Protein AF-A0A378BNC8-F1 (afdb_monomer_lite)

Radius of gyration: 24.76 Å; chains: 1; bounding box: 72×45×59 Å

Foldseek 3Di:
DAEFEDWDPDADDAPWEFEDEQVVQQDQWDWGATPVRDIYIRNYDHLDRDDQQIWTDGPVRPHIYGYHQFFAKKKKWFDQDVVLVVVLCLVCVLVLFFWDDDNRMIIGHDDPVSCVVSVVSVIDIDIDRGGDDGDSVSNNVVPDPPPPDDPDDDDDPDADDPVVLVVVLSVLLDLPQQQDDFLCVVVVVVCVVVVQPPDPVSVVVVVVCCCVVPCVVQVLVVLVQLLVVLLVDVVPDDPDDLPSPPPDDSLVVSVVRVRQPDQRPVLCVLLVPPDPSLSVVSSRDVSNVLSNVCVVNVPDSVSSSVSVVSSNVPHD

Secondary structure (DSSP, 8-state):
-EEE-EE-SS----SEEEEE-HHHHT-SEEEEE-TTS-EEEEEPPTT--PPTT-EEE-TTS--EEEEEEPEEEEEEEE-S-HHHHHHHHHHHHTTT---EEETTEEEEE--HHHHHHHHHTT-EEEEEEEE----GGGTGGGS-TTSTTSS---S--PPPPHHHHHHHHHHHT-TTSS----TTTHHHHHHHHTTS-SSHHHHHHHHHHHIIIIIIIIIHHHHHHHHHHHHHHHHH-TT--TTSS--SHHHHHTTTSTTSS---HHHHHHSTTS-HHHHHHHHH-HHHHHHHHHHHTT--HHHHHHHHHHHHHT--

Organism: Klebsiella pneumoniae (NCBI:txid573)

Sequence (316 aa):
MLYLTQRLEIPAAATASVTLPIDVRVKSRVKVTLNDGREAGLLLPRGLLLRGGDVLSNEEGTEFVQVIAADEGVSVVRCDDPFMLAKACYHLGNRHVPLQIMPGELRYHHDHVLDDMLRQFGLTVTFGQLPFEPEVGAYAARATVIIMLIMTTTLTATSMSTAEQRLRLMQLASSNLPVGGYSWSQGLEWAVEAGWVPDVAAFERWQRRQMTEGFFTVDLPLFARLYRACEQRYRCGPGWTPICWPAGKLVNCGRKSATGRGVCPSAERLAAGLSAAVALPVQQSQLAGMAWLGVRWRIALPEMASAWAIAGLRAP

Structure (mmCIF, N/CA/C/O backbone):
data_AF-A0A378BNC8-F1
#
_entry.id   AF-A0A378BNC8-F1
#
loop_
_atom_site.group_PDB
_atom_site.id
_atom_site.type_symbol
_atom_site.label_atom_id
_atom_site.label_alt_id
_atom_site.label_comp_id
_atom_site.label_asym_id
_atom_site.label_entity_id
_atom_site.label_seq_id
_atom_site.pdbx_PDB_ins_code
_atom_site.Cartn_x
_atom_site.Cartn_y
_atom_site.Cartn_z
_atom_site.occupancy
_atom_site.B_iso_or_equiv
_atom_site.auth_seq_id
_atom_site.auth_comp_id
_atom_site.auth_asym_id
_atom_site.auth_atom_id
_atom_site.pdbx_PDB_model_num
ATOM 1 N N . MET A 1 1 ? -30.179 8.466 18.787 1.00 74.81 1 MET A N 1
ATOM 2 C CA . MET A 1 1 ? -29.145 8.062 17.812 1.00 74.81 1 MET A CA 1
ATOM 3 C C . MET A 1 1 ? -27.865 7.835 18.592 1.00 74.81 1 MET A C 1
ATOM 5 O O . MET A 1 1 ? -27.480 8.723 19.342 1.00 74.81 1 MET A O 1
ATOM 9 N N . LEU A 1 2 ? -27.295 6.636 18.508 1.00 89.00 2 LEU A N 1
ATOM 10 C CA . LEU A 1 2 ? -26.087 6.254 19.245 1.00 89.00 2 LEU A CA 1
ATOM 11 C C . LEU A 1 2 ? -24.855 6.931 18.622 1.00 89.00 2 LEU A C 1
ATOM 13 O O . LEU A 1 2 ? -24.785 7.035 17.400 1.00 89.00 2 LEU A O 1
ATOM 17 N N . TYR A 1 3 ? -23.876 7.353 19.422 1.00 92.88 3 TYR A N 1
ATOM 18 C CA . TYR A 1 3 ? -22.594 7.857 18.917 1.00 92.88 3 TYR A CA 1
ATOM 19 C C . TYR A 1 3 ? -21.451 6.966 19.392 1.00 92.88 3 TYR A C 1
ATOM 21 O O . TYR A 1 3 ? -21.286 6.758 20.590 1.00 92.88 3 TYR A O 1
ATOM 29 N N . LEU A 1 4 ? -20.667 6.456 18.444 1.00 92.56 4 LEU A N 1
ATOM 30 C CA . LEU A 1 4 ? -19.480 5.643 18.687 1.00 92.56 4 LEU A CA 1
ATOM 31 C C . LEU A 1 4 ? -18.252 6.545 18.571 1.00 92.56 4 LEU A C 1
ATOM 33 O O . LEU A 1 4 ? -17.916 7.011 17.479 1.00 92.56 4 LEU A O 1
ATOM 37 N N . THR A 1 5 ? -17.626 6.841 19.705 1.00 91.62 5 THR A N 1
ATOM 38 C CA . THR A 1 5 ? -16.610 7.898 19.833 1.00 91.62 5 THR A CA 1
ATOM 39 C C . THR A 1 5 ? -15.198 7.356 20.001 1.00 91.62 5 THR A C 1
ATOM 41 O O . THR A 1 5 ? -14.229 8.062 19.717 1.00 91.62 5 THR A O 1
ATOM 44 N N . GLN A 1 6 ? -15.058 6.090 20.397 1.00 90.88 6 GLN A N 1
ATOM 45 C CA . GLN A 1 6 ? -13.762 5.476 20.660 1.00 90.88 6 GLN A CA 1
ATOM 46 C C . GLN A 1 6 ? -13.714 4.012 20.216 1.00 90.88 6 GLN A C 1
ATOM 48 O O . GLN A 1 6 ? -14.731 3.321 20.153 1.00 90.88 6 GLN A O 1
ATOM 53 N N . ARG A 1 7 ? -12.501 3.549 19.902 1.00 92.44 7 ARG A N 1
ATOM 54 C CA . ARG A 1 7 ? -12.178 2.135 19.700 1.00 92.44 7 ARG A CA 1
ATOM 55 C C . ARG A 1 7 ? -11.474 1.627 20.951 1.00 92.44 7 ARG A C 1
ATOM 57 O O . ARG A 1 7 ? -10.529 2.265 21.408 1.00 92.44 7 ARG A O 1
ATOM 64 N N . LEU A 1 8 ? -11.910 0.487 21.466 1.00 88.56 8 LEU A N 1
ATOM 65 C CA . LEU A 1 8 ? -11.316 -0.133 22.646 1.00 88.56 8 LEU A CA 1
ATOM 66 C C . LEU A 1 8 ? -10.043 -0.895 22.272 1.00 88.56 8 LEU A C 1
ATOM 68 O O . LEU A 1 8 ? -10.025 -1.628 21.286 1.00 88.56 8 LEU A O 1
ATOM 72 N N . GLU A 1 9 ? -8.986 -0.743 23.072 1.00 81.19 9 GLU A N 1
ATOM 73 C CA . GLU A 1 9 ? -7.770 -1.561 22.942 1.00 81.19 9 GLU A CA 1
ATOM 74 C C . GLU A 1 9 ? -7.973 -2.974 23.498 1.00 81.19 9 GLU A C 1
ATOM 76 O O . GLU A 1 9 ? -7.468 -3.944 22.936 1.00 81.19 9 GLU A O 1
ATOM 81 N N . ILE A 1 10 ? -8.741 -3.090 24.586 1.00 79.62 10 ILE A N 1
ATOM 82 C CA . ILE A 1 10 ? -9.138 -4.367 25.178 1.00 79.62 10 ILE A CA 1
ATOM 83 C C . ILE A 1 10 ? -10.607 -4.599 24.807 1.00 79.62 10 ILE A C 1
ATOM 85 O O . ILE A 1 10 ? -11.471 -3.866 25.297 1.00 79.62 10 ILE A O 1
ATOM 89 N N . PRO A 1 11 ? -10.912 -5.570 23.932 1.00 75.19 11 PRO A N 1
ATOM 90 C CA . PRO A 1 11 ? -12.274 -5.792 23.472 1.00 75.19 11 PRO A CA 1
ATOM 91 C C . PRO A 1 11 ? -13.157 -6.281 24.626 1.00 75.19 11 PRO A C 1
ATOM 93 O O . PRO A 1 11 ? -12.872 -7.292 25.267 1.00 75.19 11 PRO A O 1
ATOM 96 N N . ALA A 1 12 ? -14.241 -5.550 24.880 1.00 79.88 12 ALA A N 1
ATOM 97 C CA . ALA A 1 12 ? -15.328 -5.993 25.743 1.00 79.88 12 ALA A CA 1
ATOM 98 C C . ALA A 1 12 ? -16.288 -6.910 24.967 1.00 79.88 12 ALA A C 1
ATOM 100 O O . ALA A 1 12 ? -16.237 -6.987 23.736 1.00 79.88 12 ALA A O 1
ATOM 101 N N . ALA A 1 13 ? -17.180 -7.598 25.681 1.00 86.69 13 ALA A N 1
ATOM 102 C CA . ALA A 1 13 ? -18.230 -8.387 25.048 1.00 86.69 13 ALA A CA 1
ATOM 103 C C . ALA A 1 13 ? -19.148 -7.464 24.229 1.00 86.69 13 ALA A C 1
ATOM 105 O O . ALA A 1 13 ? -19.852 -6.623 24.788 1.00 86.69 13 ALA A O 1
ATOM 106 N N . ALA A 1 14 ? -19.109 -7.608 22.904 1.00 87.62 14 ALA A N 1
ATOM 107 C CA . ALA A 1 14 ? -19.925 -6.808 22.006 1.00 87.62 14 ALA A CA 1
ATOM 108 C C . ALA A 1 14 ? -21.408 -7.174 22.149 1.00 87.62 14 ALA A C 1
ATOM 110 O O . ALA A 1 14 ? -21.779 -8.347 22.104 1.00 87.62 14 ALA A O 1
ATOM 111 N N . THR A 1 15 ? -22.253 -6.160 22.307 1.00 89.81 15 THR A N 1
ATOM 112 C CA . THR A 1 15 ? -23.715 -6.278 22.407 1.00 89.81 15 THR A CA 1
ATOM 113 C C . THR A 1 15 ? -24.394 -6.154 21.048 1.00 89.81 15 THR A C 1
ATOM 115 O O . THR A 1 15 ? -25.503 -6.651 20.863 1.00 89.81 15 THR A O 1
ATOM 118 N N . ALA A 1 16 ? -23.721 -5.528 20.082 1.00 93.56 16 ALA A N 1
ATOM 119 C CA . ALA A 1 16 ? -24.192 -5.373 18.714 1.00 93.56 16 ALA A CA 1
ATOM 120 C C . ALA A 1 16 ? -23.033 -5.436 17.714 1.00 93.56 16 ALA A C 1
ATOM 122 O O . ALA A 1 16 ? -21.857 -5.486 18.079 1.00 93.56 16 ALA A O 1
ATOM 123 N N . SER A 1 17 ? -23.364 -5.427 16.425 1.00 95.88 17 SER A N 1
ATOM 124 C CA . SER A 1 17 ? -22.377 -5.385 15.348 1.00 95.88 17 SER A CA 1
ATOM 125 C C . SER A 1 17 ? -22.776 -4.411 14.245 1.00 95.88 17 SER A C 1
ATOM 127 O O . SER A 1 17 ? -23.947 -4.054 14.098 1.00 95.88 17 SER A O 1
ATOM 129 N N . VAL A 1 18 ? -21.786 -3.972 13.474 1.00 96.62 18 VAL A N 1
ATOM 130 C CA . VAL A 1 18 ? -21.962 -3.105 12.311 1.00 96.62 18 VAL A CA 1
ATOM 131 C C . VAL A 1 18 ? -21.118 -3.625 11.152 1.00 96.62 18 VAL A C 1
ATOM 133 O O . VAL A 1 18 ? -19.906 -3.791 11.284 1.00 96.62 18 VAL A O 1
ATOM 136 N N . THR A 1 19 ? -21.755 -3.895 10.014 1.00 96.88 19 THR A N 1
ATOM 137 C CA . THR A 1 19 ? -21.082 -4.403 8.810 1.00 96.88 19 THR A CA 1
ATOM 138 C C . THR A 1 19 ? -20.766 -3.247 7.869 1.00 96.88 19 THR A C 1
ATOM 140 O O . THR A 1 19 ? -21.678 -2.574 7.393 1.00 96.88 19 THR A O 1
ATOM 143 N N . LEU A 1 20 ? -19.480 -2.983 7.617 1.00 95.44 20 LEU A N 1
ATOM 144 C CA . LEU A 1 20 ? -19.027 -1.779 6.911 1.00 95.44 20 LEU A CA 1
ATOM 145 C C . LEU A 1 20 ? -18.004 -2.091 5.802 1.00 95.44 20 LEU A C 1
ATOM 147 O O . LEU A 1 20 ? -17.040 -2.823 6.057 1.00 95.44 20 LEU A O 1
ATOM 151 N N . PRO A 1 21 ? -18.137 -1.482 4.606 1.00 95.56 21 PRO A N 1
ATOM 152 C CA . PRO A 1 21 ? -17.100 -1.527 3.576 1.00 95.56 21 PRO A CA 1
ATOM 153 C C . PRO A 1 21 ? -15.901 -0.647 3.959 1.00 95.56 21 PRO A C 1
ATOM 155 O O . PRO A 1 21 ? -16.005 0.237 4.824 1.00 95.56 21 PRO A O 1
ATOM 158 N N . ILE A 1 22 ? -14.750 -0.866 3.321 1.00 91.94 22 ILE A N 1
ATOM 159 C CA . ILE A 1 22 ? -13.499 -0.161 3.634 1.00 91.94 22 ILE A CA 1
ATOM 160 C C . ILE A 1 22 ? -13.638 1.366 3.548 1.00 91.94 22 ILE A C 1
ATOM 162 O O . ILE A 1 22 ? -13.183 2.069 4.451 1.00 91.94 22 ILE A O 1
ATOM 166 N N . ASP A 1 23 ? -14.362 1.876 2.549 1.00 89.56 23 ASP A N 1
ATOM 167 C CA . ASP A 1 23 ? -14.582 3.311 2.319 1.00 89.56 23 ASP A CA 1
ATOM 168 C C . ASP A 1 23 ? -15.294 4.014 3.481 1.00 89.56 23 ASP A C 1
ATOM 170 O O . ASP A 1 23 ? -15.173 5.229 3.665 1.00 89.56 23 ASP A O 1
ATOM 174 N N . VAL A 1 24 ? -16.059 3.260 4.273 1.00 91.00 24 VAL A N 1
ATOM 175 C CA . VAL A 1 24 ? -16.719 3.760 5.483 1.00 91.00 24 VAL A CA 1
ATOM 176 C C . VAL A 1 24 ? -15.820 3.562 6.703 1.00 91.00 24 VAL A C 1
ATOM 178 O O . VAL A 1 24 ? -15.743 4.455 7.544 1.00 91.00 24 VAL A O 1
ATOM 181 N N . ARG A 1 25 ? -15.072 2.453 6.770 1.00 92.38 25 ARG A N 1
ATOM 182 C CA . ARG A 1 25 ? -14.147 2.123 7.873 1.00 92.38 25 ARG A CA 1
ATOM 183 C C . ARG A 1 25 ? -12.941 3.056 8.001 1.00 92.38 25 ARG A C 1
ATOM 185 O O . ARG A 1 25 ? -12.304 3.076 9.051 1.00 92.38 25 ARG A O 1
ATOM 192 N N . VAL A 1 26 ? -12.643 3.838 6.965 1.00 89.00 26 VAL A N 1
ATOM 193 C CA . VAL A 1 26 ? -11.602 4.883 6.976 1.00 89.00 26 VAL A CA 1
ATOM 194 C C . VAL A 1 26 ? -12.142 6.279 7.310 1.00 89.00 26 VAL A C 1
ATOM 196 O O . VAL A 1 26 ? -11.372 7.233 7.451 1.00 89.00 26 VAL A O 1
ATOM 199 N N . LYS A 1 27 ? -13.468 6.440 7.427 1.00 86.69 27 LYS A N 1
ATOM 200 C CA . LYS A 1 27 ? -14.094 7.721 7.775 1.00 86.69 27 LYS A CA 1
ATOM 201 C C . LYS A 1 27 ? -14.151 7.885 9.287 1.00 86.69 27 LYS A C 1
ATOM 203 O O . LYS A 1 27 ? -14.591 7.007 10.016 1.00 86.69 27 LYS A O 1
ATOM 208 N N . SER A 1 28 ? -13.786 9.074 9.753 1.00 86.56 28 SER A N 1
ATOM 209 C CA . SER A 1 28 ? -13.909 9.439 11.167 1.00 86.56 28 SER A CA 1
ATOM 210 C C . SER A 1 28 ? -15.321 9.865 11.559 1.00 86.56 28 SER A C 1
ATOM 212 O O . SER A 1 28 ? -15.699 9.733 12.719 1.00 86.56 28 SER A O 1
ATOM 214 N N . ARG A 1 29 ? -16.091 10.417 10.612 1.00 91.12 29 ARG A N 1
ATOM 215 C CA . ARG A 1 29 ? -17.430 10.967 10.852 1.00 91.12 29 ARG A CA 1
ATOM 216 C C . ARG A 1 29 ? -18.402 10.517 9.779 1.00 91.12 29 ARG A C 1
ATOM 218 O O . ARG A 1 29 ? -18.287 10.957 8.637 1.00 91.12 29 ARG A O 1
ATOM 225 N N . VAL A 1 30 ? -19.334 9.639 10.131 1.00 92.88 30 VAL A N 1
ATOM 226 C CA . VAL A 1 30 ? -20.315 9.088 9.185 1.00 92.88 30 VAL A CA 1
ATOM 227 C C . VAL A 1 30 ? -21.489 8.462 9.935 1.00 92.88 30 VAL A C 1
ATOM 229 O O . VAL A 1 30 ? -21.306 7.866 10.994 1.00 92.88 30 VAL A O 1
ATOM 232 N N . LYS A 1 31 ? -22.701 8.609 9.394 1.00 93.94 31 LYS A N 1
ATOM 233 C CA . LYS A 1 31 ? -23.893 7.915 9.891 1.00 93.94 31 LYS A CA 1
ATOM 234 C C . LYS A 1 31 ? -23.894 6.478 9.361 1.00 93.94 31 LYS A C 1
ATOM 236 O O . LYS A 1 31 ? -23.672 6.275 8.171 1.00 93.94 31 LYS A O 1
ATOM 241 N N . VAL A 1 32 ? -24.141 5.512 10.236 1.00 94.62 32 VAL A N 1
ATOM 242 C CA . VAL A 1 32 ? -24.180 4.077 9.934 1.00 94.62 32 VAL A CA 1
ATOM 243 C C . VAL A 1 32 ? -25.422 3.438 10.554 1.00 94.62 32 VAL A C 1
ATOM 245 O O . VAL A 1 32 ? -26.013 3.974 11.493 1.00 94.62 32 VAL A O 1
ATOM 248 N N . THR A 1 33 ? -25.804 2.277 10.039 1.00 95.06 33 THR A N 1
ATOM 249 C CA . THR A 1 33 ? -26.899 1.471 10.585 1.00 95.06 33 THR A CA 1
ATOM 250 C C . THR A 1 33 ? -26.307 0.189 11.142 1.00 95.06 33 THR A C 1
ATOM 252 O O . THR A 1 33 ? -25.549 -0.489 10.451 1.00 95.06 33 THR A O 1
ATOM 255 N N . LEU A 1 34 ? -26.605 -0.111 12.403 1.00 95.12 34 LEU A N 1
ATOM 256 C CA . LEU A 1 34 ? -26.182 -1.348 13.047 1.00 95.12 34 LEU A CA 1
ATOM 257 C C . LEU A 1 34 ? -26.943 -2.543 12.458 1.00 95.12 34 LEU A C 1
ATOM 259 O O . LEU A 1 34 ? -28.031 -2.392 11.904 1.00 95.12 34 LEU A O 1
ATOM 263 N N . ASN A 1 35 ? -26.404 -3.749 12.631 1.00 94.62 35 ASN A N 1
ATOM 264 C CA . ASN A 1 35 ? -27.036 -4.978 12.141 1.00 94.62 35 ASN A CA 1
ATOM 265 C C . ASN A 1 35 ? -28.356 -5.311 12.866 1.00 94.62 35 ASN A C 1
ATOM 267 O O . ASN A 1 35 ? -29.151 -6.098 12.362 1.00 94.62 35 ASN A O 1
ATOM 271 N N . ASP A 1 36 ? -28.612 -4.691 14.021 1.00 93.25 36 ASP A N 1
ATOM 272 C CA . ASP A 1 36 ? -29.884 -4.762 14.755 1.00 93.25 36 ASP A CA 1
ATOM 273 C C . ASP A 1 36 ? -30.919 -3.709 14.295 1.00 93.25 36 ASP A C 1
ATOM 275 O O . ASP A 1 36 ? -32.017 -3.629 14.845 1.00 93.25 36 ASP A O 1
ATOM 279 N N . GLY A 1 37 ? -30.583 -2.895 13.286 1.00 92.50 37 GLY A N 1
ATOM 280 C CA . GLY A 1 37 ? -31.443 -1.858 12.717 1.00 92.50 37 GLY A CA 1
ATOM 281 C C . GLY A 1 37 ? -31.371 -0.496 13.415 1.00 92.50 37 GLY A C 1
ATOM 282 O O . GLY A 1 37 ? -31.953 0.467 12.913 1.00 92.50 37 GLY A O 1
ATOM 283 N N . ARG A 1 38 ? -30.651 -0.361 14.539 1.00 93.19 38 ARG A N 1
ATOM 284 C CA . ARG A 1 38 ? -30.475 0.936 15.212 1.00 93.19 38 ARG A CA 1
ATOM 285 C C . ARG A 1 38 ? -29.589 1.869 14.384 1.00 93.19 38 ARG A C 1
ATOM 287 O O . ARG A 1 38 ? -28.603 1.456 13.774 1.00 93.19 38 ARG A O 1
ATOM 294 N N . GLU A 1 39 ? -29.896 3.163 14.416 1.00 95.00 39 GLU A N 1
ATOM 295 C CA . GLU A 1 39 ? -29.041 4.184 13.805 1.00 95.00 39 GLU A CA 1
ATOM 296 C C . GLU A 1 39 ? -27.918 4.626 14.754 1.00 95.00 39 GLU A C 1
ATOM 298 O O . GLU A 1 39 ? -28.166 5.013 15.908 1.00 95.00 39 GLU A O 1
ATOM 303 N N . ALA A 1 40 ? -26.692 4.652 14.231 1.00 93.56 40 ALA A N 1
ATOM 304 C CA . ALA A 1 40 ? -25.505 5.106 14.939 1.00 93.56 40 ALA A CA 1
ATOM 305 C C . ALA A 1 40 ? -24.686 6.113 14.110 1.00 93.56 40 ALA A C 1
ATOM 307 O O . ALA A 1 40 ? -24.772 6.179 12.886 1.00 93.56 40 ALA A O 1
ATOM 308 N N . GLY A 1 41 ? -23.880 6.931 14.775 1.00 93.44 41 GLY A N 1
ATOM 309 C CA . GLY A 1 41 ? -22.898 7.812 14.152 1.00 93.44 41 GLY A CA 1
ATOM 310 C C . GLY A 1 41 ? -21.492 7.440 14.598 1.00 93.44 41 GLY A C 1
ATOM 311 O O . GLY A 1 41 ? -21.232 7.367 15.796 1.00 93.44 41 GLY A O 1
ATOM 312 N N . LEU A 1 42 ? -20.576 7.247 13.651 1.00 93.25 42 LEU A N 1
ATOM 313 C CA . LEU A 1 42 ? -19.146 7.206 13.943 1.00 93.25 42 LEU A CA 1
ATOM 314 C C . LEU A 1 42 ? -18.667 8.637 14.199 1.00 93.25 42 LEU A C 1
ATOM 316 O O . LEU A 1 42 ? -18.912 9.521 13.377 1.00 93.25 42 LEU A O 1
ATOM 320 N N . LEU A 1 43 ? -18.006 8.866 15.331 1.00 91.38 43 LEU A N 1
ATOM 321 C CA . LEU A 1 43 ? -17.381 10.134 15.708 1.00 91.38 43 LEU A CA 1
ATOM 322 C C . LEU A 1 43 ? -15.991 9.863 16.297 1.00 91.38 43 LEU A C 1
ATOM 324 O O . LEU A 1 43 ? -15.700 10.165 17.449 1.00 91.38 43 LEU A O 1
ATOM 328 N N . LEU A 1 44 ? -15.135 9.261 15.480 1.00 89.75 44 LEU A N 1
ATOM 329 C CA . LEU A 1 44 ? -13.826 8.765 15.882 1.00 89.75 44 LEU A CA 1
ATOM 330 C C . LEU A 1 44 ? -12.713 9.803 15.639 1.00 89.75 44 LEU A C 1
ATOM 332 O O . LEU A 1 44 ? -12.870 10.721 14.819 1.00 89.75 44 LEU A O 1
ATOM 336 N N . PRO A 1 45 ? -11.546 9.657 16.291 1.00 84.00 45 PRO A N 1
ATOM 337 C CA . PRO A 1 45 ? -10.333 10.373 15.909 1.00 84.00 45 PRO A CA 1
ATOM 338 C C . PRO A 1 45 ? -9.990 10.191 14.420 1.00 84.00 45 PRO A C 1
ATOM 340 O O . PRO A 1 45 ? -10.250 9.153 13.811 1.00 84.00 45 PRO A O 1
ATOM 343 N N . ARG A 1 46 ? -9.395 11.219 13.802 1.00 78.56 46 ARG A N 1
ATOM 344 C CA . ARG A 1 46 ? -8.950 11.143 12.399 1.00 78.56 46 ARG A CA 1
ATOM 345 C C . ARG A 1 46 ? -7.762 10.187 12.257 1.00 78.56 46 ARG A C 1
ATOM 347 O O . ARG A 1 46 ? -6.905 10.145 13.129 1.00 78.56 46 ARG A O 1
ATOM 354 N N . GLY A 1 47 ? -7.683 9.504 11.113 1.00 76.38 47 GLY A N 1
ATOM 355 C CA . GLY A 1 47 ? -6.555 8.629 10.769 1.00 76.38 47 GLY A CA 1
ATOM 356 C C . GLY A 1 47 ? -6.666 7.199 11.302 1.00 76.38 47 GLY A C 1
ATOM 357 O O . GLY A 1 47 ? -5.702 6.447 11.202 1.00 76.38 47 GLY A O 1
ATOM 358 N N . LEU A 1 48 ? -7.820 6.816 11.852 1.00 83.81 48 LEU A N 1
ATOM 359 C CA . LEU A 1 48 ? -8.091 5.436 12.239 1.00 83.81 48 LEU A CA 1
ATOM 360 C C . LEU A 1 48 ? -8.570 4.622 11.033 1.00 83.81 48 LEU A C 1
ATOM 362 O O . LEU A 1 48 ? -9.406 5.079 10.256 1.00 83.81 48 LEU A O 1
ATOM 366 N N . LEU A 1 49 ? -8.042 3.406 10.916 1.00 88.12 49 LEU A N 1
ATOM 367 C CA . LEU A 1 49 ? -8.524 2.373 10.008 1.00 88.12 49 LEU A CA 1
ATOM 368 C C . LEU A 1 49 ? -9.183 1.281 10.850 1.00 88.12 49 LEU A C 1
ATOM 370 O O . LEU A 1 49 ? -8.490 0.609 11.618 1.00 88.12 49 LEU A O 1
ATOM 374 N N . LEU A 1 50 ? -10.500 1.129 10.713 1.00 91.06 50 LEU A N 1
ATOM 375 C CA . LEU A 1 50 ? -11.255 0.102 11.428 1.00 91.06 50 LEU A CA 1
ATOM 376 C C . LEU A 1 50 ? -11.081 -1.265 10.759 1.00 91.06 50 LEU A C 1
ATOM 378 O O . LEU A 1 50 ? -11.316 -1.415 9.556 1.00 91.06 50 LEU A O 1
ATOM 382 N N . ARG A 1 51 ? -10.689 -2.270 11.540 1.00 91.88 51 ARG A N 1
ATOM 383 C CA . ARG A 1 51 ? -10.539 -3.663 11.091 1.00 91.88 51 ARG A CA 1
ATOM 384 C C . ARG A 1 51 ? -11.750 -4.502 11.475 1.00 91.88 51 ARG A C 1
ATOM 386 O O . ARG A 1 51 ? -12.471 -4.174 12.416 1.00 91.88 51 ARG A O 1
ATOM 393 N N . GLY A 1 52 ? -11.975 -5.591 10.744 1.00 92.38 52 GLY A N 1
ATOM 394 C CA . GLY A 1 52 ? -12.910 -6.625 11.168 1.00 92.38 52 GLY A CA 1
ATOM 395 C C . GLY A 1 52 ? -12.496 -7.170 12.535 1.00 92.38 52 GLY A C 1
ATOM 396 O O . GLY A 1 52 ? -11.353 -7.574 12.728 1.00 92.38 52 GLY A O 1
ATOM 397 N N . GLY A 1 53 ? -13.421 -7.150 13.489 1.00 91.19 53 GLY A N 1
ATOM 398 C CA . GLY A 1 53 ? -13.175 -7.533 14.876 1.00 91.19 53 GLY A CA 1
ATOM 399 C C . GLY A 1 53 ? -12.911 -6.369 15.832 1.00 91.19 53 GLY A C 1
ATOM 400 O O . GLY A 1 53 ? -12.996 -6.589 17.039 1.00 91.19 53 GLY A O 1
ATOM 401 N N . ASP A 1 54 ? -12.666 -5.148 15.339 1.00 93.31 54 ASP A N 1
ATOM 402 C CA . ASP A 1 54 ? -12.539 -3.969 16.204 1.00 93.31 54 ASP A CA 1
ATOM 403 C C . ASP A 1 54 ? -13.844 -3.742 16.983 1.00 93.31 54 ASP A C 1
ATOM 405 O O . ASP A 1 54 ? -14.938 -3.848 16.426 1.00 93.31 54 ASP A O 1
ATOM 409 N N . VAL A 1 55 ? -13.738 -3.388 18.267 1.00 94.62 55 VAL A N 1
ATOM 410 C CA . VAL A 1 55 ? -14.897 -3.052 19.106 1.00 94.62 55 VAL A CA 1
ATOM 411 C C . VAL A 1 55 ? -14.921 -1.550 19.359 1.00 94.62 55 VAL A C 1
ATOM 413 O O . VAL A 1 55 ? -13.957 -0.962 19.860 1.00 94.62 55 VAL A O 1
ATOM 416 N N . LEU A 1 56 ? -16.035 -0.926 18.995 1.00 94.00 56 LEU A N 1
ATOM 417 C CA . LEU A 1 56 ? -16.313 0.488 19.200 1.00 94.00 56 LEU A CA 1
ATOM 418 C C . LEU A 1 56 ? -17.213 0.679 20.416 1.00 94.00 56 LEU A C 1
ATOM 420 O O . LEU A 1 56 ? -18.096 -0.141 20.664 1.00 94.00 56 LEU A O 1
ATOM 424 N N . SER A 1 57 ? -17.036 1.787 21.126 1.00 93.56 57 SER A N 1
ATOM 425 C CA . SER A 1 57 ? -17.934 2.181 22.208 1.00 93.56 57 SER A CA 1
ATOM 426 C C . SER A 1 57 ? -18.344 3.644 22.134 1.00 93.56 57 SER A C 1
ATOM 428 O O . SER A 1 57 ? -17.758 4.466 21.418 1.00 93.56 57 SER A O 1
ATOM 430 N N . ASN A 1 58 ? -19.408 3.956 22.867 1.00 92.75 58 ASN A N 1
ATOM 431 C CA . ASN A 1 58 ? -19.819 5.322 23.155 1.00 92.75 58 ASN A CA 1
ATOM 432 C C . ASN A 1 58 ? -18.916 5.971 24.220 1.00 92.75 58 ASN A C 1
ATOM 434 O O . ASN A 1 58 ? -18.060 5.325 24.826 1.00 92.75 58 ASN A O 1
ATOM 438 N N . GLU A 1 59 ? -19.124 7.266 24.453 1.00 88.69 59 GLU A N 1
ATOM 439 C CA . GLU A 1 59 ? -18.364 8.058 25.430 1.00 88.69 59 GLU A CA 1
ATOM 440 C C . GLU A 1 59 ? -18.499 7.516 26.862 1.00 88.69 59 GLU A C 1
ATOM 442 O O . GLU A 1 59 ? -17.529 7.497 27.612 1.00 88.69 59 GLU A O 1
ATOM 447 N N . GLU A 1 60 ? -19.678 6.996 27.207 1.00 87.25 60 GLU A N 1
ATOM 448 C CA . GLU A 1 60 ? -19.993 6.444 28.530 1.00 87.25 60 GLU A CA 1
ATOM 449 C C . GLU A 1 60 ? -19.464 5.013 28.741 1.00 87.25 60 GLU A C 1
ATOM 451 O O . GLU A 1 60 ? -19.465 4.521 29.867 1.00 87.25 60 GLU A O 1
ATOM 456 N N . GLY A 1 61 ? -19.027 4.325 27.678 1.00 85.88 61 GLY A N 1
ATOM 457 C CA . GLY A 1 61 ? -18.551 2.938 27.748 1.00 85.88 61 GLY A CA 1
ATOM 458 C C . GLY A 1 61 ? -19.639 1.913 28.092 1.00 85.88 61 GLY A C 1
ATOM 459 O O . GLY A 1 61 ? -19.338 0.879 28.682 1.00 85.88 61 GLY A O 1
ATOM 460 N N . THR A 1 62 ? -20.897 2.202 27.757 1.00 86.38 62 THR A N 1
ATOM 461 C CA . THR A 1 62 ? -22.071 1.370 28.078 1.00 86.38 62 THR A CA 1
ATOM 462 C C . THR A 1 62 ? -22.537 0.493 26.915 1.00 86.38 62 THR A C 1
ATOM 464 O O . THR A 1 62 ? -23.181 -0.526 27.148 1.00 86.38 62 THR A O 1
ATOM 467 N N . GLU A 1 63 ? -22.202 0.848 25.671 1.00 90.88 63 GLU A N 1
ATOM 468 C CA . GLU A 1 63 ? -22.546 0.079 24.468 1.00 90.88 63 GLU A CA 1
ATOM 469 C C . GLU A 1 63 ? -21.273 -0.343 23.727 1.00 90.88 63 GLU A C 1
ATOM 471 O O . GLU A 1 63 ? -20.364 0.470 23.536 1.00 90.88 63 GLU A O 1
ATOM 476 N N . PHE A 1 64 ? -21.237 -1.598 23.269 1.00 94.06 64 PHE A N 1
ATOM 477 C CA . PHE A 1 64 ? -20.093 -2.190 22.581 1.00 94.06 64 PHE A CA 1
ATOM 478 C C . PHE A 1 64 ? -20.517 -2.753 21.225 1.00 94.06 64 PHE A C 1
ATOM 480 O O . PHE A 1 64 ? -21.261 -3.731 21.143 1.00 94.06 64 PHE A O 1
ATOM 487 N N . VAL A 1 65 ? -20.021 -2.152 20.146 1.00 94.75 65 VAL A N 1
ATOM 488 C CA . VAL A 1 65 ? -20.376 -2.520 18.772 1.00 94.75 65 VAL A CA 1
ATOM 489 C C . VAL A 1 65 ? -19.159 -3.090 18.056 1.00 94.75 65 VAL A C 1
ATOM 491 O O . VAL A 1 65 ? -18.168 -2.391 17.859 1.00 94.75 65 VAL A O 1
ATOM 494 N N . GLN A 1 66 ? -19.239 -4.347 17.626 1.00 96.25 66 GLN A N 1
ATOM 495 C CA . GLN A 1 66 ? -18.183 -4.992 16.847 1.00 96.25 66 GLN A CA 1
ATOM 496 C C . GLN A 1 66 ? -18.269 -4.615 15.363 1.00 96.25 66 GLN A C 1
ATOM 498 O O . GLN A 1 66 ? -19.332 -4.692 14.746 1.00 96.25 66 GLN A O 1
ATOM 503 N N . VAL A 1 67 ? -17.139 -4.252 14.766 1.00 96.12 67 VAL A N 1
ATOM 504 C CA . VAL A 1 67 ? -17.018 -3.981 13.333 1.00 96.12 67 VAL A CA 1
ATOM 505 C C . VAL A 1 67 ? -16.842 -5.294 12.577 1.00 96.12 67 VAL A C 1
ATOM 507 O O . VAL A 1 67 ? -15.966 -6.097 12.893 1.00 96.12 67 VAL A O 1
ATOM 510 N N . ILE A 1 68 ? -17.646 -5.492 11.539 1.00 96.12 68 ILE A N 1
ATOM 511 C CA . ILE A 1 68 ? -17.526 -6.594 10.584 1.00 96.12 68 ILE A CA 1
ATOM 512 C C . ILE A 1 68 ? -17.152 -5.985 9.230 1.00 96.12 68 ILE A C 1
ATOM 514 O O . ILE A 1 68 ? -17.779 -5.026 8.777 1.00 96.12 68 ILE A O 1
ATOM 518 N N . ALA A 1 69 ? -16.108 -6.511 8.589 1.00 95.75 69 ALA A N 1
ATOM 519 C CA . ALA A 1 69 ? -15.760 -6.110 7.231 1.00 95.75 69 ALA A CA 1
ATOM 520 C C . ALA A 1 69 ? -16.829 -6.644 6.266 1.00 95.75 69 ALA A C 1
ATOM 522 O O . ALA A 1 69 ? -17.084 -7.847 6.240 1.00 95.75 69 ALA A O 1
ATOM 523 N N . ALA A 1 70 ? -17.475 -5.747 5.519 1.00 95.44 70 ALA A N 1
ATOM 524 C CA . ALA A 1 70 ? -18.463 -6.130 4.515 1.00 95.44 70 ALA A CA 1
ATOM 525 C C . ALA A 1 70 ? -17.805 -6.886 3.351 1.00 95.44 70 ALA A C 1
ATOM 527 O O . ALA A 1 70 ? -16.635 -6.647 3.045 1.00 95.44 70 ALA A O 1
ATOM 528 N N . ASP A 1 71 ? -18.575 -7.746 2.684 1.00 95.88 71 ASP A N 1
ATOM 529 C CA . ASP A 1 71 ? -18.172 -8.298 1.394 1.00 95.88 71 ASP A CA 1
ATOM 530 C C . ASP A 1 71 ? -18.204 -7.197 0.331 1.00 95.88 71 ASP A C 1
ATOM 532 O O . ASP A 1 71 ? -19.195 -6.477 0.186 1.00 95.88 71 ASP A O 1
ATOM 536 N N . GLU A 1 72 ? -17.101 -7.057 -0.398 1.00 95.62 72 GLU A N 1
ATOM 537 C CA . GLU A 1 72 ? -16.922 -6.042 -1.432 1.00 95.62 72 GLU A CA 1
ATOM 538 C C . GLU A 1 72 ? -16.500 -6.704 -2.748 1.00 95.62 72 GLU A C 1
ATOM 540 O O . GLU A 1 72 ? -15.881 -7.771 -2.760 1.00 95.62 72 GLU A O 1
ATOM 545 N N . GLY A 1 73 ? -16.817 -6.058 -3.875 1.00 96.25 73 GLY A N 1
ATOM 546 C CA . GLY A 1 73 ? -16.390 -6.517 -5.195 1.00 96.25 73 GLY A CA 1
ATOM 547 C C . GLY A 1 73 ? -14.882 -6.374 -5.363 1.00 96.25 73 GLY A C 1
ATOM 548 O O . GLY A 1 73 ? -14.383 -5.274 -5.614 1.00 96.25 73 GLY A O 1
ATOM 549 N N . VAL A 1 74 ? -14.164 -7.488 -5.244 1.00 97.25 74 VAL A N 1
ATOM 550 C CA . VAL A 1 74 ? -12.703 -7.529 -5.290 1.00 97.25 74 VAL A CA 1
ATOM 551 C C . VAL A 1 74 ? -12.197 -8.452 -6.390 1.00 97.25 74 VAL A C 1
ATOM 553 O O . VAL A 1 74 ? -12.749 -9.523 -6.656 1.00 97.25 74 VAL A O 1
ATOM 556 N N . SER A 1 75 ? -11.098 -8.039 -7.007 1.00 97.62 75 SER A N 1
ATOM 557 C CA . SER A 1 75 ? -10.260 -8.914 -7.811 1.00 97.62 75 SER A CA 1
ATOM 558 C C . SER A 1 75 ? -9.306 -9.672 -6.894 1.00 97.62 75 SER A C 1
ATOM 560 O O . SER A 1 75 ? -8.688 -9.100 -5.994 1.00 97.62 75 SER A O 1
ATOM 562 N N . VAL A 1 76 ? -9.194 -10.975 -7.127 1.00 97.38 76 VAL A N 1
ATOM 563 C CA . VAL A 1 76 ? -8.406 -11.920 -6.341 1.00 97.38 76 VAL A CA 1
ATOM 564 C C . VAL A 1 76 ? -7.366 -12.569 -7.236 1.00 97.38 76 VAL A C 1
ATOM 566 O O . VAL A 1 76 ? -7.696 -13.228 -8.227 1.00 97.38 76 VAL A O 1
ATOM 569 N N . VAL A 1 77 ? -6.105 -12.417 -6.853 1.00 96.56 77 VAL A N 1
ATOM 570 C CA . VAL A 1 77 ? -4.952 -12.977 -7.556 1.00 96.56 77 VAL A CA 1
ATOM 571 C C . VAL A 1 77 ? -4.359 -14.071 -6.695 1.00 96.56 77 VAL A C 1
ATOM 573 O O . VAL A 1 77 ? -3.932 -13.792 -5.578 1.00 96.56 77 VAL A O 1
ATOM 576 N N . ARG A 1 78 ? -4.311 -15.300 -7.209 1.00 94.38 78 ARG A N 1
ATOM 577 C CA . ARG A 1 78 ? -3.691 -16.439 -6.518 1.00 94.38 78 ARG A CA 1
ATOM 578 C C . ARG A 1 78 ? -2.473 -16.908 -7.283 1.00 94.38 78 ARG A C 1
ATOM 580 O O . ARG A 1 78 ? -2.532 -17.073 -8.502 1.00 94.38 78 ARG A O 1
ATOM 587 N N . CYS A 1 79 ? -1.368 -17.094 -6.575 1.00 91.88 79 CYS A N 1
ATOM 588 C CA . CYS A 1 79 ? -0.136 -17.591 -7.164 1.00 91.88 79 CYS A CA 1
ATOM 589 C C . CYS A 1 79 ? 0.742 -18.221 -6.085 1.00 91.88 79 CYS A C 1
ATOM 591 O O . CYS A 1 79 ? 1.004 -17.601 -5.056 1.00 91.88 79 CYS A O 1
ATOM 593 N N . ASP A 1 80 ? 1.233 -19.426 -6.359 1.00 90.56 80 ASP A N 1
ATOM 594 C CA . ASP A 1 80 ? 2.135 -20.141 -5.455 1.00 90.56 80 ASP A CA 1
ATOM 595 C C . ASP A 1 80 ? 3.576 -19.617 -5.523 1.00 90.56 80 ASP A C 1
ATOM 597 O O . ASP A 1 80 ? 4.370 -19.918 -4.637 1.00 90.56 80 ASP A O 1
ATOM 601 N N . ASP A 1 81 ? 3.924 -18.828 -6.550 1.00 89.44 81 ASP A N 1
ATOM 602 C CA . ASP A 1 81 ? 5.241 -18.204 -6.694 1.00 89.44 81 ASP A CA 1
ATOM 603 C C . ASP A 1 81 ? 5.284 -16.837 -5.976 1.00 89.44 81 ASP A C 1
ATOM 605 O O . ASP A 1 81 ? 4.751 -15.837 -6.485 1.00 89.44 81 ASP A O 1
ATOM 609 N N . PRO A 1 82 ? 5.985 -16.730 -4.827 1.00 86.50 82 PRO A N 1
ATOM 610 C CA . PRO A 1 82 ? 6.084 -15.476 -4.088 1.00 86.50 82 PRO A CA 1
ATOM 611 C C . PRO A 1 82 ? 6.805 -14.378 -4.878 1.00 86.50 82 PRO A C 1
ATOM 613 O O . PRO A 1 82 ? 6.565 -13.192 -4.645 1.00 86.50 82 PRO A O 1
ATOM 616 N N . PHE A 1 83 ? 7.691 -14.736 -5.815 1.00 84.38 83 PHE A N 1
ATOM 617 C CA . PHE A 1 83 ? 8.402 -13.762 -6.639 1.00 84.38 83 PHE A CA 1
ATOM 618 C C . PHE A 1 83 ? 7.463 -13.076 -7.631 1.00 84.38 83 PHE A C 1
ATOM 620 O O . PHE A 1 83 ? 7.573 -11.867 -7.854 1.00 84.38 83 PHE A O 1
ATOM 627 N N . MET A 1 84 ? 6.506 -13.817 -8.187 1.00 88.56 84 MET A N 1
ATOM 628 C CA . MET A 1 84 ? 5.490 -13.257 -9.075 1.00 88.56 84 MET A CA 1
ATOM 629 C C . MET A 1 84 ? 4.495 -12.380 -8.315 1.00 88.56 84 MET A C 1
ATOM 631 O O . MET A 1 84 ? 4.202 -11.271 -8.769 1.00 88.56 84 MET A O 1
ATOM 635 N N . LEU A 1 85 ? 4.063 -12.797 -7.119 1.00 90.00 85 LEU A N 1
ATOM 636 C CA . LEU A 1 85 ? 3.241 -11.946 -6.252 1.00 90.00 85 LEU A CA 1
ATOM 637 C C . LEU A 1 85 ? 3.968 -10.661 -5.845 1.00 90.00 85 LEU A C 1
ATOM 639 O O . LEU A 1 85 ? 3.374 -9.587 -5.878 1.00 90.00 85 LEU A O 1
ATOM 643 N N . ALA A 1 86 ? 5.265 -10.727 -5.537 1.00 84.25 86 ALA A N 1
ATOM 644 C CA . ALA A 1 86 ? 6.048 -9.537 -5.211 1.00 84.25 86 ALA A CA 1
ATOM 645 C C . ALA A 1 86 ? 6.102 -8.533 -6.377 1.00 84.25 86 ALA A C 1
ATOM 647 O O . ALA A 1 86 ? 5.965 -7.327 -6.156 1.00 84.25 86 ALA A O 1
ATOM 648 N N . LYS A 1 87 ? 6.249 -9.010 -7.623 1.00 82.44 87 LYS A N 1
ATOM 649 C CA . LYS A 1 87 ? 6.163 -8.147 -8.816 1.00 82.44 87 LYS A CA 1
ATOM 650 C C . LYS A 1 87 ? 4.777 -7.519 -8.954 1.00 82.44 87 LYS A C 1
ATOM 652 O O . LYS A 1 87 ? 4.688 -6.321 -9.214 1.00 82.44 87 LYS A O 1
ATOM 657 N N . ALA A 1 88 ? 3.711 -8.291 -8.748 1.00 88.69 88 ALA A N 1
ATOM 658 C CA . ALA A 1 88 ? 2.347 -7.765 -8.773 1.00 88.69 88 ALA A CA 1
ATOM 659 C C . ALA A 1 88 ? 2.145 -6.667 -7.720 1.00 88.69 88 ALA A C 1
ATOM 661 O O . ALA A 1 88 ? 1.717 -5.568 -8.068 1.00 88.69 88 ALA A O 1
ATOM 662 N N . CYS A 1 89 ? 2.553 -6.908 -6.469 1.00 88.06 89 CYS A N 1
ATOM 663 C CA . CYS A 1 89 ? 2.523 -5.908 -5.399 1.00 88.06 89 CYS A CA 1
ATOM 664 C C . CYS A 1 89 ? 3.284 -4.634 -5.781 1.00 88.06 89 CYS A C 1
ATOM 666 O O . CYS A 1 89 ? 2.793 -3.532 -5.547 1.00 88.06 89 CYS A O 1
ATOM 668 N N . TYR A 1 90 ? 4.462 -4.768 -6.399 1.00 80.81 90 TYR A N 1
ATOM 669 C CA . TYR A 1 90 ? 5.250 -3.628 -6.867 1.00 80.81 90 TYR A CA 1
ATOM 670 C C . TYR A 1 90 ? 4.486 -2.790 -7.906 1.00 80.81 90 TYR A C 1
ATOM 672 O O . TYR A 1 90 ? 4.393 -1.569 -7.786 1.00 80.81 90 TYR A O 1
ATOM 680 N N . HIS A 1 91 ? 3.894 -3.436 -8.911 1.00 82.12 91 HIS A N 1
ATOM 681 C CA . HIS A 1 91 ? 3.171 -2.739 -9.975 1.00 82.12 91 HIS A CA 1
ATOM 682 C C . HIS A 1 91 ? 1.839 -2.128 -9.520 1.00 82.12 91 HIS A C 1
ATOM 684 O O . HIS A 1 91 ? 1.490 -1.044 -9.997 1.00 82.12 91 HIS A O 1
ATOM 690 N N . LEU A 1 92 ? 1.118 -2.788 -8.610 1.00 86.50 92 LEU A N 1
ATOM 691 C CA . LEU A 1 92 ? -0.109 -2.268 -7.998 1.00 86.50 92 LEU A CA 1
ATOM 692 C C . LEU A 1 92 ? 0.203 -1.099 -7.053 1.00 86.50 92 LEU A C 1
ATOM 694 O O . LEU A 1 92 ? -0.447 -0.056 -7.115 1.00 86.50 92 LEU A O 1
ATOM 698 N N . GLY A 1 93 ? 1.269 -1.219 -6.255 1.00 80.06 93 GLY A N 1
ATOM 699 C CA . GLY A 1 93 ? 1.750 -0.156 -5.371 1.00 80.06 93 GLY A CA 1
ATOM 700 C C . GLY A 1 93 ? 2.192 1.102 -6.124 1.00 80.06 93 GLY A C 1
ATOM 701 O O . GLY A 1 93 ? 1.846 2.208 -5.715 1.00 80.06 93 GLY A O 1
ATOM 702 N N . ASN A 1 94 ? 2.864 0.954 -7.273 1.00 76.81 94 ASN A N 1
ATOM 703 C CA . ASN A 1 94 ? 3.225 2.080 -8.151 1.00 76.81 94 ASN A CA 1
ATOM 704 C C . ASN A 1 94 ? 2.011 2.837 -8.715 1.00 76.81 94 ASN A C 1
ATOM 706 O O . ASN A 1 94 ? 2.166 3.939 -9.231 1.00 76.81 94 ASN A O 1
ATOM 710 N N . ARG A 1 95 ? 0.817 2.246 -8.644 1.00 79.81 95 ARG A N 1
ATOM 711 C CA . ARG A 1 95 ? -0.446 2.846 -9.091 1.00 79.81 95 ARG A CA 1
ATOM 712 C C . ARG A 1 95 ? -1.323 3.302 -7.926 1.00 79.81 95 ARG A C 1
ATOM 714 O O . ARG A 1 95 ? -2.466 3.677 -8.147 1.00 79.81 95 ARG A O 1
ATOM 721 N N . HIS A 1 96 ? -0.789 3.278 -6.701 1.00 81.69 96 HIS A N 1
ATOM 722 C CA . HIS A 1 96 ? -1.497 3.645 -5.472 1.00 81.69 96 HIS A CA 1
ATOM 723 C C . HIS A 1 96 ? -2.797 2.859 -5.249 1.00 81.69 96 HIS A C 1
ATOM 725 O O . HIS A 1 96 ? -3.742 3.370 -4.653 1.00 81.69 96 HIS A O 1
ATOM 731 N N . VAL A 1 97 ? -2.841 1.608 -5.711 1.00 86.44 97 VAL A N 1
ATOM 732 C CA . VAL A 1 97 ? -4.005 0.736 -5.534 1.00 86.44 97 VAL A CA 1
ATOM 733 C C . VAL A 1 97 ? -4.034 0.242 -4.084 1.00 86.44 97 VAL A C 1
ATOM 735 O O . VAL A 1 97 ? -3.049 -0.360 -3.641 1.00 86.44 97 VAL A O 1
ATOM 738 N N . PRO A 1 98 ? -5.128 0.455 -3.328 1.00 90.00 98 PRO A N 1
ATOM 739 C CA . PRO A 1 98 ? -5.312 -0.199 -2.041 1.00 90.00 98 PRO A CA 1
ATOM 740 C C . PRO A 1 98 ? -5.258 -1.716 -2.217 1.00 90.00 98 PRO A C 1
ATOM 742 O O . PRO A 1 98 ? -6.019 -2.285 -2.998 1.00 90.00 98 PRO A O 1
ATOM 745 N N . LEU A 1 99 ? -4.341 -2.365 -1.503 1.00 92.75 99 LEU A N 1
ATOM 746 C CA . LEU A 1 99 ? -4.019 -3.774 -1.700 1.00 92.75 99 LEU A CA 1
ATOM 747 C C . LEU A 1 99 ? -4.047 -4.504 -0.363 1.00 92.75 99 LEU A C 1
ATOM 749 O O . LEU A 1 99 ? -3.433 -4.052 0.602 1.00 92.75 99 LEU A O 1
ATOM 753 N N . GLN A 1 100 ? -4.731 -5.639 -0.320 1.00 94.31 100 GLN A N 1
ATOM 754 C CA . GLN A 1 100 ? -4.639 -6.618 0.756 1.00 94.31 100 GLN A CA 1
ATOM 755 C C . GLN A 1 100 ? -3.668 -7.716 0.327 1.00 94.31 100 GLN A C 1
ATOM 757 O O . GLN A 1 100 ? -3.804 -8.277 -0.763 1.00 94.31 100 GLN A O 1
ATOM 762 N N . ILE A 1 101 ? -2.695 -8.017 1.185 1.00 93.12 101 ILE A N 1
ATOM 763 C CA . ILE A 1 101 ? -1.621 -8.968 0.898 1.00 93.12 101 ILE A CA 1
ATOM 764 C C . ILE A 1 101 ? -1.740 -10.143 1.866 1.00 93.12 101 ILE A C 1
ATOM 766 O O . ILE A 1 101 ? -1.727 -9.965 3.080 1.00 93.12 101 ILE A O 1
ATOM 770 N N . MET A 1 102 ? -1.844 -11.354 1.329 1.00 92.88 102 MET A N 1
ATOM 771 C CA . MET A 1 102 ? -1.894 -12.599 2.093 1.00 92.88 102 MET A CA 1
ATOM 772 C C . MET A 1 102 ? -0.892 -13.607 1.511 1.00 92.88 102 MET A C 1
ATOM 774 O O . MET A 1 102 ? -0.486 -13.485 0.351 1.00 92.88 102 MET A O 1
ATOM 778 N N . PRO A 1 103 ? -0.464 -14.621 2.283 1.00 91.00 103 PRO A N 1
ATOM 779 C CA . PRO A 1 103 ? 0.351 -15.703 1.741 1.00 91.00 103 PRO A CA 1
ATOM 780 C C . PRO A 1 103 ? -0.361 -16.383 0.561 1.00 91.00 103 PRO A C 1
ATOM 782 O O . PRO A 1 103 ? -1.439 -16.946 0.731 1.00 91.00 103 PRO A O 1
ATOM 785 N N . GLY A 1 104 ? 0.230 -16.301 -0.634 1.00 90.56 104 GLY A N 1
ATOM 786 C CA . GLY A 1 104 ? -0.311 -16.905 -1.860 1.00 90.56 104 GLY A CA 1
ATOM 787 C C . GLY A 1 104 ? -1.472 -16.147 -2.521 1.00 90.56 104 GLY A C 1
ATOM 788 O O . GLY A 1 104 ? -1.951 -16.581 -3.570 1.00 90.56 104 GLY A O 1
ATOM 789 N N . GLU A 1 105 ? -1.926 -15.019 -1.959 1.00 95.12 105 GLU A N 1
ATOM 790 C CA . GLU A 1 105 ? -3.115 -14.314 -2.448 1.00 95.12 105 GLU A CA 1
ATOM 791 C C . GLU A 1 105 ? -3.015 -12.785 -2.313 1.00 95.12 105 GLU A C 1
ATOM 793 O O . GLU A 1 105 ? -2.608 -12.259 -1.278 1.00 95.12 105 GLU A O 1
ATOM 798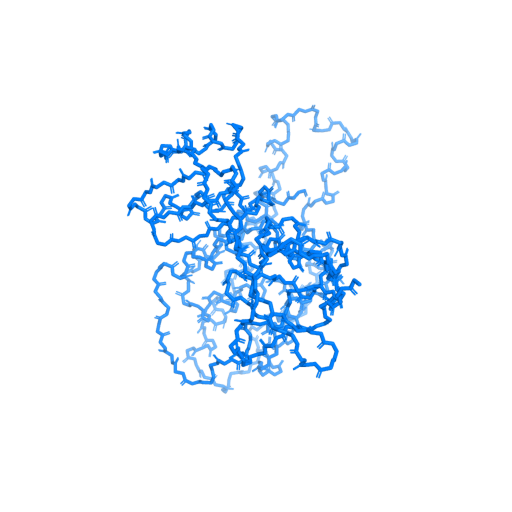 N N . LEU A 1 106 ? -3.446 -12.056 -3.346 1.00 95.56 106 LEU A N 1
ATOM 799 C CA . LEU A 1 106 ? -3.636 -10.603 -3.317 1.00 95.56 106 LEU A CA 1
ATOM 800 C C . LEU A 1 106 ? -5.098 -10.263 -3.588 1.00 95.56 106 LEU A C 1
ATOM 802 O O . LEU A 1 106 ? -5.726 -10.892 -4.442 1.00 95.56 106 LEU A O 1
ATOM 806 N N . ARG A 1 107 ? -5.617 -9.234 -2.912 1.00 96.56 107 ARG A N 1
ATOM 807 C CA . ARG A 1 107 ? -6.942 -8.670 -3.205 1.00 96.56 107 ARG A CA 1
ATOM 808 C C . ARG A 1 107 ? -6.884 -7.162 -3.365 1.00 96.56 107 ARG A C 1
ATOM 810 O O . ARG A 1 107 ? -6.188 -6.490 -2.609 1.00 96.56 107 ARG A O 1
ATOM 817 N N . TYR A 1 108 ? -7.642 -6.642 -4.316 1.00 95.44 108 TYR A N 1
ATOM 818 C CA . TYR A 1 108 ? -7.867 -5.212 -4.533 1.00 95.44 108 TYR A CA 1
ATOM 819 C C . TYR A 1 108 ? -9.284 -5.008 -5.079 1.00 95.44 108 TYR A C 1
ATOM 821 O O . TYR A 1 108 ? -9.914 -5.968 -5.522 1.00 95.44 108 TYR A O 1
ATOM 829 N N . HIS A 1 109 ? -9.810 -3.783 -5.038 1.00 95.00 109 HIS A N 1
ATOM 830 C CA . HIS A 1 109 ? -11.121 -3.492 -5.629 1.00 95.00 109 HIS A CA 1
ATOM 831 C C . HIS A 1 109 ? -11.161 -3.866 -7.106 1.00 95.00 109 HIS A C 1
ATOM 833 O O . HIS A 1 109 ? -10.201 -3.621 -7.830 1.00 95.00 109 HIS A O 1
ATOM 839 N N . HIS A 1 110 ? -12.267 -4.463 -7.544 1.00 95.56 110 HIS A N 1
ATOM 840 C CA . HIS A 1 110 ? -12.367 -4.969 -8.903 1.00 95.56 110 HIS A CA 1
ATOM 841 C C . HIS A 1 110 ? -12.163 -3.865 -9.949 1.00 95.56 110 HIS A C 1
ATOM 843 O O . HIS A 1 110 ? -12.899 -2.879 -9.979 1.00 95.56 110 HIS A O 1
ATOM 849 N N . ASP A 1 111 ? -11.176 -4.068 -10.821 1.00 93.31 111 ASP A N 1
ATOM 850 C CA . ASP A 1 111 ? -10.833 -3.166 -11.915 1.00 93.31 111 ASP A CA 1
ATOM 851 C C . ASP A 1 111 ? -10.279 -3.983 -13.089 1.00 93.31 111 ASP A C 1
ATOM 853 O O . ASP A 1 111 ? -9.183 -4.543 -13.026 1.00 93.31 111 ASP A O 1
ATOM 857 N N . HIS A 1 112 ? -11.037 -4.021 -14.183 1.00 91.19 112 HIS A N 1
ATOM 858 C CA . HIS A 1 112 ? -10.684 -4.752 -15.397 1.00 91.19 112 HIS A CA 1
ATOM 859 C C . HIS A 1 112 ? -9.332 -4.336 -16.012 1.00 91.19 112 HIS A C 1
ATOM 861 O O . HIS A 1 112 ? -8.632 -5.190 -16.551 1.00 91.19 112 HIS A O 1
ATOM 867 N N . VAL A 1 113 ? -8.921 -3.065 -15.898 1.00 92.81 113 VAL A N 1
ATOM 868 C CA . VAL A 1 113 ? -7.636 -2.577 -16.433 1.00 92.81 113 VAL A CA 1
ATOM 869 C C . VAL A 1 113 ? -6.472 -3.142 -15.623 1.00 92.81 113 VAL A C 1
ATOM 871 O O . VAL A 1 113 ? -5.449 -3.554 -16.179 1.00 92.81 113 VAL A O 1
ATOM 874 N N . LEU A 1 114 ? -6.622 -3.173 -14.296 1.00 92.06 114 LEU A N 1
ATOM 875 C CA . LEU A 1 114 ? -5.629 -3.772 -13.407 1.00 92.06 114 LEU A CA 1
ATOM 876 C C . LEU A 1 114 ? -5.581 -5.290 -13.584 1.00 92.06 114 LEU A C 1
ATOM 878 O O . LEU A 1 114 ? -4.492 -5.862 -13.625 1.00 92.06 114 LEU A O 1
ATOM 882 N N . ASP A 1 115 ? -6.737 -5.927 -13.757 1.00 94.25 115 ASP A N 1
ATOM 883 C CA . ASP A 1 115 ? -6.825 -7.362 -14.007 1.00 94.25 115 ASP A CA 1
ATOM 884 C C . ASP A 1 115 ? -6.064 -7.757 -15.279 1.00 94.25 115 ASP A C 1
ATOM 886 O O . ASP A 1 115 ? -5.251 -8.681 -15.249 1.00 94.25 115 ASP A O 1
ATOM 890 N N . ASP A 1 116 ? -6.272 -7.038 -16.385 1.00 92.00 116 ASP A N 1
ATOM 891 C CA . ASP A 1 116 ? -5.599 -7.315 -17.657 1.00 92.00 116 ASP A CA 1
ATOM 892 C C . ASP A 1 116 ? -4.085 -7.114 -17.569 1.00 92.00 116 ASP A C 1
ATOM 894 O O . ASP A 1 116 ? -3.316 -7.923 -18.090 1.00 92.00 116 ASP A O 1
ATOM 898 N N . MET A 1 117 ? -3.636 -6.089 -16.843 1.00 91.75 117 MET A N 1
ATOM 899 C CA . MET A 1 117 ? -2.214 -5.874 -16.569 1.00 91.75 117 MET A CA 1
ATOM 900 C C . MET A 1 117 ? -1.594 -7.057 -15.810 1.00 91.75 117 MET A C 1
ATOM 902 O O . MET A 1 117 ? -0.501 -7.511 -16.149 1.00 91.75 117 MET A O 1
ATOM 906 N N . LEU A 1 118 ? -2.276 -7.580 -14.789 1.00 92.31 118 LEU A N 1
ATOM 907 C CA . LEU A 1 118 ? -1.771 -8.720 -14.023 1.00 92.31 118 LEU A CA 1
ATOM 908 C C . LEU A 1 118 ? -1.822 -10.023 -14.829 1.00 92.31 118 LEU A C 1
ATOM 910 O O . LEU A 1 118 ? -0.890 -10.826 -14.742 1.00 92.31 118 LEU A O 1
ATOM 914 N N . ARG A 1 119 ? -2.835 -10.203 -15.684 1.00 93.00 119 ARG A N 1
ATOM 915 C CA . ARG A 1 119 ? -2.889 -11.313 -16.649 1.00 93.00 119 ARG A CA 1
ATOM 916 C C . ARG A 1 119 ? -1.721 -11.268 -17.635 1.00 93.00 119 ARG A C 1
ATOM 918 O O . ARG A 1 119 ? -1.159 -12.316 -17.939 1.00 93.00 119 ARG A O 1
ATOM 925 N N . GLN A 1 120 ? -1.287 -10.082 -18.074 1.00 89.94 120 GLN A N 1
ATOM 926 C CA . GLN A 1 120 ? -0.090 -9.930 -18.920 1.00 89.94 120 GLN A CA 1
ATOM 927 C C . GLN A 1 120 ? 1.207 -10.346 -18.209 1.00 89.94 120 GLN A C 1
ATOM 929 O O . GLN A 1 120 ? 2.149 -10.785 -18.866 1.00 89.94 120 GLN A O 1
ATOM 934 N N . PHE A 1 121 ? 1.258 -10.277 -16.875 1.00 83.88 121 PHE A N 1
ATOM 935 C CA . PHE A 1 121 ? 2.354 -10.861 -16.095 1.00 83.88 121 PHE A CA 1
ATOM 936 C C . PHE A 1 121 ? 2.243 -12.385 -15.928 1.00 83.88 121 PHE A C 1
ATOM 938 O O . PHE A 1 121 ? 3.115 -12.982 -15.305 1.00 83.88 121 PHE A O 1
ATOM 945 N N . GLY A 1 122 ? 1.213 -13.029 -16.481 1.00 88.81 122 GLY A N 1
ATOM 946 C CA . GLY A 1 122 ? 0.982 -14.470 -16.359 1.00 88.81 122 GLY A CA 1
ATOM 947 C C . GLY A 1 122 ? 0.298 -14.882 -15.053 1.00 88.81 122 GLY A C 1
ATOM 948 O O . GLY A 1 122 ? 0.355 -16.051 -14.682 1.00 88.81 122 GLY A O 1
ATOM 949 N N . LEU A 1 123 ? -0.325 -13.943 -14.334 1.00 92.62 123 LEU A N 1
ATOM 950 C CA . LEU A 1 123 ? -1.052 -14.233 -13.098 1.00 92.62 123 LEU A CA 1
ATOM 951 C C . LEU A 1 123 ? -2.518 -14.576 -13.374 1.00 92.62 123 LEU A C 1
ATOM 953 O O . LEU A 1 123 ? -3.157 -14.008 -14.260 1.00 92.62 123 LEU A O 1
ATOM 957 N N . THR A 1 124 ? -3.069 -15.480 -12.563 1.00 93.38 124 THR A N 1
ATOM 958 C CA . THR A 1 124 ? -4.493 -15.826 -12.616 1.00 93.38 124 THR A CA 1
ATOM 959 C C . THR A 1 124 ? -5.284 -14.858 -11.744 1.00 93.38 124 THR A C 1
ATOM 961 O O . THR A 1 124 ? -5.110 -14.830 -10.525 1.00 93.38 124 THR A O 1
ATOM 964 N N . VAL A 1 125 ? -6.158 -14.072 -12.377 1.00 96.31 125 VAL A N 1
ATOM 965 C CA . VAL A 1 125 ? -7.021 -13.085 -11.714 1.00 96.31 125 VAL A CA 1
ATOM 966 C C . VAL A 1 125 ? -8.475 -13.532 -11.807 1.00 96.31 125 VAL A C 1
ATOM 968 O O . VAL A 1 125 ? -8.994 -13.751 -12.903 1.00 96.31 125 VAL A O 1
ATOM 971 N N . THR A 1 126 ? -9.127 -13.643 -10.655 1.00 96.38 126 THR A N 1
ATOM 972 C CA . THR A 1 126 ? -10.547 -13.993 -10.498 1.00 96.38 126 THR A CA 1
ATOM 973 C C . THR A 1 126 ? -11.294 -12.863 -9.798 1.00 96.38 126 THR A C 1
ATOM 975 O O . THR A 1 126 ? -10.668 -11.990 -9.211 1.00 96.38 126 THR A O 1
ATOM 978 N N . PHE A 1 127 ? -12.622 -12.866 -9.847 1.00 95.75 127 PHE A N 1
ATOM 979 C CA . PHE A 1 127 ? -13.466 -11.886 -9.160 1.00 95.75 127 PHE A CA 1
ATOM 980 C C . PHE A 1 127 ? -14.298 -12.571 -8.072 1.00 95.75 127 PHE A C 1
ATOM 982 O O . PHE A 1 127 ? -14.721 -13.715 -8.252 1.00 95.75 127 PHE A O 1
ATOM 989 N N . GLY A 1 128 ? -14.556 -11.876 -6.963 1.00 94.62 128 GLY A N 1
ATOM 990 C CA . GLY A 1 128 ? -15.429 -12.358 -5.895 1.00 94.62 128 GLY A CA 1
ATOM 991 C C . GLY A 1 128 ? -15.990 -11.234 -5.024 1.00 94.62 128 GLY A C 1
ATOM 992 O O . GLY A 1 128 ? -15.493 -10.111 -5.041 1.00 94.62 128 GLY A O 1
ATOM 993 N N . GLN A 1 129 ? -17.032 -11.559 -4.258 1.00 97.00 129 GLN A N 1
ATOM 994 C CA . GLN A 1 129 ? -17.530 -10.739 -3.150 1.00 97.00 129 GLN A CA 1
ATOM 995 C C . GLN A 1 129 ? -16.904 -11.284 -1.872 1.00 97.00 129 GLN A C 1
ATOM 997 O O . GLN A 1 129 ? -17.227 -12.401 -1.471 1.00 97.00 129 GLN A O 1
ATOM 1002 N N . LEU A 1 130 ? -15.934 -10.563 -1.314 1.00 95.31 130 LEU A N 1
ATOM 1003 C CA . LEU A 1 130 ? -15.170 -11.016 -0.151 1.00 95.31 130 LEU A CA 1
ATOM 1004 C C . LEU A 1 130 ? -14.843 -9.842 0.773 1.00 95.31 130 LEU A C 1
ATOM 1006 O O . LEU A 1 130 ? -14.760 -8.705 0.296 1.00 95.31 130 LEU A O 1
ATOM 1010 N N . PRO A 1 131 ? -14.548 -10.100 2.060 1.00 95.31 131 PRO A N 1
ATOM 1011 C CA . PRO A 1 131 ? -14.100 -9.058 2.964 1.00 95.31 131 PRO A CA 1
ATOM 1012 C C . PRO A 1 131 ? -12.751 -8.513 2.510 1.00 95.31 131 PRO A C 1
ATOM 1014 O O . PRO A 1 131 ? -11.825 -9.278 2.196 1.00 95.31 131 PRO A O 1
ATOM 1017 N N . PHE A 1 132 ? -12.641 -7.186 2.499 1.00 94.88 132 PHE A N 1
ATOM 1018 C CA . PHE A 1 132 ? -11.465 -6.494 1.994 1.00 94.88 132 PHE A CA 1
ATOM 1019 C C . PHE A 1 132 ? -10.717 -5.745 3.097 1.00 94.88 132 PHE A C 1
ATOM 1021 O O . PHE A 1 132 ? -11.220 -4.802 3.696 1.00 94.88 132 PHE A O 1
ATOM 1028 N N . GLU A 1 133 ? -9.484 -6.151 3.380 1.00 93.06 133 GLU A N 1
ATOM 1029 C CA . GLU A 1 133 ? -8.666 -5.617 4.473 1.00 93.06 133 GLU A CA 1
ATOM 1030 C C . GLU A 1 133 ? -7.310 -5.111 3.954 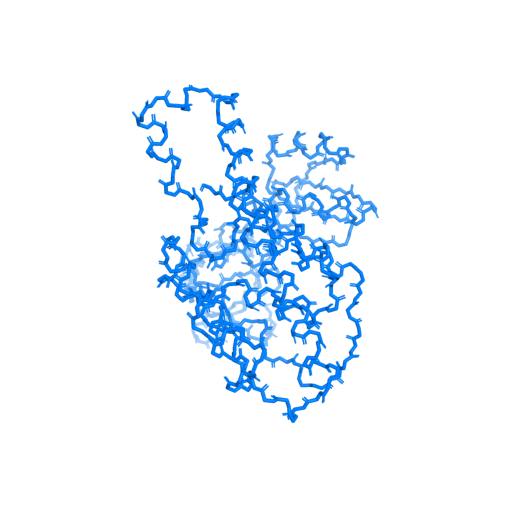1.00 93.06 133 GLU A C 1
ATOM 1032 O O . GLU A 1 133 ? -6.278 -5.734 4.199 1.00 93.06 133 GLU A O 1
ATOM 1037 N N . PRO A 1 134 ? -7.268 -3.975 3.242 1.00 91.81 134 PRO A N 1
ATOM 1038 C CA . PRO A 1 134 ? -6.036 -3.472 2.642 1.00 91.81 134 PRO A CA 1
ATOM 1039 C C . PRO A 1 134 ? -4.981 -3.072 3.676 1.00 91.81 134 PRO A C 1
ATOM 1041 O O . PRO A 1 134 ? -5.287 -2.769 4.831 1.00 91.81 134 PRO A O 1
ATOM 1044 N N . GLU A 1 135 ? -3.722 -3.026 3.252 1.00 87.38 135 GLU A N 1
ATOM 1045 C CA . GLU A 1 135 ? -2.606 -2.571 4.078 1.00 87.38 135 GLU A CA 1
ATOM 1046 C C . GLU A 1 135 ? -2.790 -1.119 4.548 1.00 87.38 135 GLU A C 1
ATOM 1048 O O . GLU A 1 135 ? -3.253 -0.251 3.805 1.00 87.38 135 GLU A O 1
ATOM 1053 N N . VAL A 1 136 ? -2.376 -0.825 5.789 1.00 73.56 136 VAL A N 1
ATOM 1054 C CA . VAL A 1 136 ? -2.572 0.491 6.445 1.00 73.56 136 VAL A CA 1
ATOM 1055 C C . VAL A 1 136 ? -1.994 1.645 5.612 1.00 73.56 136 VAL A C 1
ATOM 1057 O O . VAL A 1 136 ? -2.552 2.745 5.574 1.00 73.56 136 VAL A O 1
ATOM 1060 N N . GLY A 1 137 ? -0.896 1.379 4.895 1.00 65.38 137 GLY A N 1
ATOM 1061 C CA . GLY A 1 137 ? -0.226 2.349 4.029 1.00 65.38 137 GLY A CA 1
ATOM 1062 C C . GLY A 1 137 ? -1.103 2.908 2.902 1.00 65.38 137 GLY A C 1
ATOM 1063 O O . GLY A 1 137 ? -0.832 4.013 2.441 1.00 65.38 137 GLY A O 1
ATOM 1064 N N . ALA A 1 138 ? -2.171 2.210 2.503 1.00 58.38 138 ALA A N 1
ATOM 1065 C CA . ALA A 1 138 ? -3.083 2.670 1.456 1.00 58.38 138 ALA A CA 1
ATOM 1066 C C . ALA A 1 138 ? -3.951 3.872 1.883 1.00 58.38 138 ALA A C 1
ATOM 1068 O O . ALA A 1 138 ? -4.338 4.672 1.037 1.00 58.38 138 ALA A O 1
ATOM 1069 N N . TYR A 1 139 ? -4.218 4.038 3.186 1.00 56.16 139 TYR A N 1
ATOM 1070 C CA . TYR A 1 139 ? -5.141 5.064 3.705 1.00 56.16 139 TYR A CA 1
ATOM 1071 C C . TYR A 1 139 ? -4.502 6.023 4.717 1.00 56.16 139 TYR A C 1
ATOM 1073 O O . TYR A 1 139 ? -4.994 7.134 4.917 1.00 56.16 139 TYR A O 1
ATOM 1081 N N . ALA A 1 140 ? -3.361 5.659 5.309 1.00 48.19 140 ALA A N 1
ATOM 1082 C CA . ALA A 1 140 ? -2.623 6.523 6.234 1.00 48.19 140 ALA A CA 1
ATOM 1083 C C . ALA A 1 140 ? -1.874 7.688 5.546 1.00 48.19 140 ALA A C 1
ATOM 1085 O O . ALA A 1 140 ? -1.300 8.545 6.220 1.00 48.19 140 ALA A O 1
ATOM 1086 N N . ALA A 1 141 ? -1.910 7.781 4.211 1.00 36.84 141 ALA A N 1
ATOM 1087 C CA . ALA A 1 141 ? -1.140 8.744 3.415 1.00 36.84 141 ALA A CA 1
ATOM 1088 C C . ALA A 1 141 ? -1.485 10.237 3.640 1.00 36.84 141 ALA A C 1
ATOM 1090 O O . ALA A 1 141 ? -0.847 11.101 3.043 1.00 36.84 141 ALA A O 1
ATOM 1091 N N . ARG A 1 142 ? -2.439 10.582 4.518 1.00 34.59 142 ARG A N 1
ATOM 1092 C CA . ARG A 1 142 ? -2.674 11.977 4.948 1.00 34.59 142 ARG A CA 1
ATOM 1093 C C . ARG A 1 142 ? -2.339 12.286 6.407 1.00 34.59 142 ARG A C 1
ATOM 1095 O O . ARG A 1 142 ? -2.410 13.449 6.792 1.00 34.59 142 ARG A O 1
ATOM 1102 N N . ALA A 1 143 ? -1.919 11.309 7.205 1.00 30.06 143 ALA A N 1
ATOM 1103 C CA . ALA A 1 143 ? -1.448 11.560 8.561 1.00 30.06 143 ALA A CA 1
ATOM 1104 C C . ALA A 1 143 ? -0.363 10.544 8.944 1.00 30.06 143 ALA A C 1
ATOM 1106 O O . ALA A 1 143 ? -0.646 9.416 9.326 1.00 30.06 143 ALA A O 1
ATOM 1107 N N . THR A 1 144 ? 0.894 10.989 8.879 1.00 31.30 144 THR A N 1
ATOM 1108 C CA . THR A 1 144 ? 1.978 10.465 9.726 1.00 31.30 144 THR A CA 1
ATOM 1109 C C . THR A 1 144 ? 2.373 8.995 9.496 1.00 31.30 144 THR A C 1
ATOM 1111 O O . THR A 1 144 ? 2.383 8.186 10.417 1.00 31.30 144 THR A O 1
ATOM 1114 N N . VAL A 1 145 ? 2.839 8.645 8.293 1.00 25.55 145 VAL A N 1
ATOM 1115 C CA . VAL A 1 145 ? 3.556 7.371 8.058 1.00 25.55 145 VAL A CA 1
ATOM 1116 C C . VAL A 1 145 ? 5.064 7.579 8.208 1.00 25.55 145 VAL A C 1
ATOM 1118 O O . VAL A 1 145 ? 5.792 7.472 7.232 1.00 25.55 145 VAL A O 1
ATOM 1121 N N . ILE A 1 146 ? 5.565 7.945 9.399 1.00 30.23 146 ILE A N 1
ATOM 1122 C CA . ILE A 1 146 ? 7.029 7.916 9.654 1.00 30.23 146 ILE A CA 1
ATOM 1123 C C . ILE A 1 146 ? 7.429 7.382 11.052 1.00 30.23 146 ILE A C 1
ATOM 1125 O O . ILE A 1 146 ? 8.607 7.387 11.391 1.00 30.23 146 ILE A O 1
ATOM 1129 N N . ILE A 1 147 ? 6.517 6.863 11.884 1.00 29.44 147 ILE A N 1
ATOM 1130 C CA . ILE A 1 147 ? 6.879 6.538 13.286 1.00 29.44 147 ILE A CA 1
ATOM 1131 C C . ILE A 1 147 ? 7.128 5.042 13.570 1.00 29.44 147 ILE A C 1
ATOM 1133 O O . ILE A 1 147 ? 7.837 4.726 14.519 1.00 29.44 147 ILE A O 1
ATOM 1137 N N . MET A 1 148 ? 6.679 4.090 12.746 1.00 24.56 148 MET A N 1
ATOM 1138 C CA . MET A 1 148 ? 6.555 2.697 13.223 1.00 24.56 148 MET A CA 1
ATOM 1139 C C . MET A 1 148 ? 7.561 1.660 12.684 1.00 24.56 148 MET A C 1
ATOM 1141 O O . MET A 1 148 ? 7.227 0.484 12.610 1.00 24.56 148 MET A O 1
ATOM 1145 N N . LEU A 1 149 ? 8.798 2.048 12.330 1.00 27.98 149 LEU A N 1
ATOM 1146 C CA . LEU A 1 149 ? 9.829 1.060 11.938 1.00 27.98 149 LEU A CA 1
ATOM 1147 C C . LEU A 1 149 ? 11.225 1.241 12.564 1.00 27.98 149 LEU A C 1
ATOM 1149 O O . LEU A 1 149 ? 12.159 0.571 12.135 1.00 27.98 149 LEU A O 1
ATOM 1153 N N . ILE A 1 150 ? 11.398 2.118 13.565 1.00 33.44 150 ILE A N 1
ATOM 1154 C CA . ILE A 1 150 ? 12.744 2.467 14.084 1.00 33.44 150 ILE A CA 1
ATOM 1155 C C . ILE A 1 150 ? 12.983 2.077 15.560 1.00 33.44 150 ILE A C 1
ATOM 1157 O O . ILE A 1 150 ? 14.100 2.205 16.046 1.00 33.44 150 ILE A O 1
ATOM 1161 N N . MET A 1 151 ? 12.013 1.529 16.299 1.00 25.88 151 MET A N 1
ATOM 1162 C CA . MET A 1 151 ? 12.144 1.441 17.769 1.00 25.88 151 MET A CA 1
ATOM 1163 C C . MET A 1 151 ? 12.338 0.055 18.393 1.00 25.88 151 MET A C 1
ATOM 1165 O O . MET A 1 151 ? 12.183 -0.064 19.603 1.00 25.88 151 MET A O 1
ATOM 1169 N N . THR A 1 152 ? 12.776 -0.971 17.654 1.00 29.12 152 THR A N 1
ATOM 1170 C CA . THR A 1 152 ? 13.250 -2.198 18.327 1.00 29.12 152 THR A CA 1
ATOM 1171 C C . THR A 1 152 ? 14.154 -3.058 17.452 1.00 29.12 152 THR A C 1
ATOM 1173 O O . THR A 1 152 ? 13.698 -3.896 16.684 1.00 29.12 152 THR A O 1
ATOM 1176 N N . THR A 1 153 ? 15.465 -2.866 17.584 1.00 29.23 153 THR A N 1
ATOM 1177 C CA . THR A 1 153 ? 16.437 -3.972 17.701 1.00 29.23 153 THR A CA 1
ATOM 1178 C C . THR A 1 153 ? 17.799 -3.398 18.075 1.00 29.23 153 THR A C 1
ATOM 1180 O O . THR A 1 153 ? 18.707 -3.202 17.268 1.00 29.23 153 THR A O 1
ATOM 1183 N N . THR A 1 154 ? 17.949 -3.126 19.365 1.00 31.11 154 THR A N 1
ATOM 1184 C CA . THR A 1 154 ? 19.234 -3.309 20.026 1.00 31.11 154 THR A CA 1
ATOM 1185 C C . THR A 1 154 ? 19.646 -4.778 19.880 1.00 31.11 154 THR A C 1
ATOM 1187 O O . THR A 1 154 ? 18.890 -5.680 20.215 1.00 31.11 154 THR A O 1
ATOM 1190 N N . LEU A 1 155 ? 20.865 -4.987 19.374 1.00 37.50 155 LEU A N 1
ATOM 1191 C CA . LEU A 1 155 ? 21.694 -6.182 19.573 1.00 37.50 155 LEU A CA 1
ATOM 1192 C C . LEU A 1 155 ? 21.080 -7.539 19.176 1.00 37.50 155 LEU A C 1
ATOM 1194 O O . LEU A 1 155 ? 20.663 -8.322 20.017 1.00 37.50 155 LEU A O 1
ATOM 1198 N N . THR A 1 156 ? 21.176 -7.885 17.893 1.00 29.81 156 THR A N 1
ATOM 1199 C CA . THR A 1 156 ? 21.804 -9.141 17.427 1.00 29.81 156 THR A CA 1
ATOM 1200 C C . THR A 1 156 ? 21.937 -9.091 15.906 1.00 29.81 156 THR A C 1
ATOM 1202 O O . THR A 1 156 ? 21.006 -8.745 15.189 1.00 29.81 156 THR A O 1
ATOM 1205 N N . ALA A 1 157 ? 23.139 -9.357 15.398 1.00 36.84 157 ALA A N 1
ATOM 1206 C CA . ALA A 1 157 ? 23.422 -9.390 13.969 1.00 36.84 157 ALA A CA 1
ATOM 1207 C C . ALA A 1 157 ? 22.919 -10.708 13.362 1.00 36.84 157 ALA A C 1
ATOM 1209 O O . ALA A 1 157 ? 23.716 -11.577 13.017 1.00 36.84 157 ALA A O 1
ATOM 1210 N N . THR A 1 158 ? 21.606 -10.872 13.234 1.00 44.19 158 THR A N 1
ATOM 1211 C CA . THR A 1 158 ? 21.034 -11.859 12.315 1.00 44.19 158 THR A CA 1
ATOM 1212 C C . THR A 1 158 ? 21.258 -11.355 10.891 1.00 44.19 158 THR A C 1
ATOM 1214 O O . THR A 1 158 ? 20.925 -10.223 10.543 1.00 44.19 158 THR A O 1
ATOM 1217 N N . SER A 1 159 ? 21.934 -12.157 10.068 1.00 57.44 159 SER A N 1
ATOM 1218 C CA . SER A 1 159 ? 22.151 -11.841 8.657 1.00 57.44 159 SER A CA 1
ATOM 1219 C C . SER A 1 159 ? 20.809 -11.789 7.933 1.00 57.44 159 SER A C 1
ATOM 1221 O O . SER A 1 159 ? 20.068 -12.768 7.982 1.00 57.44 159 SER A O 1
ATOM 1223 N N . MET A 1 160 ? 20.525 -10.676 7.254 1.00 69.69 160 MET A N 1
ATOM 1224 C CA . MET A 1 160 ? 19.336 -10.550 6.410 1.00 69.69 160 MET A CA 1
ATOM 1225 C C . MET A 1 160 ? 19.307 -11.638 5.334 1.00 69.69 160 MET A C 1
ATOM 1227 O O . MET A 1 160 ? 20.347 -11.974 4.759 1.00 69.69 160 MET A O 1
ATOM 1231 N N . SER A 1 161 ? 18.119 -12.163 5.041 1.00 79.38 161 SER A N 1
ATOM 1232 C CA . SER A 1 161 ? 17.930 -13.140 3.965 1.00 79.38 161 SER A CA 1
ATOM 1233 C C . SER A 1 161 ? 18.018 -12.481 2.581 1.00 79.38 161 SER A C 1
ATOM 1235 O O . SER A 1 161 ? 17.775 -11.282 2.420 1.00 79.38 161 SER A O 1
ATOM 1237 N N . THR A 1 162 ? 18.306 -13.262 1.536 1.00 73.81 162 THR A N 1
ATOM 1238 C CA . THR A 1 162 ? 18.354 -12.757 0.149 1.00 73.81 162 THR A CA 1
ATOM 1239 C C . THR A 1 162 ? 17.022 -12.134 -0.292 1.00 73.81 162 THR A C 1
ATOM 1241 O O . THR A 1 162 ? 17.006 -11.173 -1.063 1.00 73.81 162 THR A O 1
ATOM 1244 N N . ALA A 1 163 ? 15.892 -12.641 0.211 1.00 70.44 163 ALA A N 1
ATOM 1245 C CA . ALA A 1 163 ? 14.571 -12.081 -0.069 1.00 70.44 163 ALA A CA 1
ATOM 1246 C C . ALA A 1 163 ? 14.403 -10.678 0.542 1.00 70.44 163 ALA A C 1
ATOM 1248 O O . ALA A 1 163 ? 13.939 -9.757 -0.132 1.00 70.44 163 ALA A O 1
ATOM 1249 N N . GLU A 1 164 ? 14.850 -10.483 1.783 1.00 72.44 164 GLU A N 1
ATOM 1250 C CA . GLU A 1 164 ? 14.819 -9.180 2.457 1.00 72.44 164 GLU A CA 1
ATOM 1251 C C . GLU A 1 164 ? 15.729 -8.159 1.769 1.00 72.44 164 GLU A C 1
ATOM 1253 O O . GLU A 1 164 ? 15.347 -7.000 1.603 1.00 72.44 164 GLU A O 1
ATOM 1258 N N . GLN A 1 165 ? 16.914 -8.584 1.321 1.00 74.12 165 GLN A N 1
ATOM 1259 C CA . GLN A 1 165 ? 17.836 -7.732 0.566 1.00 74.12 165 GLN A CA 1
ATOM 1260 C C . GLN A 1 165 ? 17.211 -7.249 -0.748 1.00 74.12 165 GLN A C 1
ATOM 1262 O O . GLN A 1 165 ? 17.250 -6.055 -1.051 1.00 74.12 165 GLN A O 1
ATOM 1267 N N . ARG A 1 166 ? 16.547 -8.144 -1.491 1.00 73.88 166 ARG A N 1
ATOM 1268 C CA . ARG A 1 166 ? 15.805 -7.781 -2.709 1.00 73.88 166 ARG A CA 1
ATOM 1269 C C . ARG A 1 166 ? 14.669 -6.806 -2.416 1.00 73.88 166 ARG A C 1
ATOM 1271 O O . ARG A 1 166 ? 14.495 -5.845 -3.162 1.00 73.88 166 ARG A O 1
ATOM 1278 N N . LEU A 1 167 ? 13.933 -6.998 -1.321 1.00 75.19 167 LEU A N 1
ATOM 1279 C CA . LEU A 1 167 ? 12.883 -6.065 -0.907 1.00 75.19 167 LEU A CA 1
ATOM 1280 C C . LEU A 1 167 ? 13.449 -4.672 -0.599 1.00 75.19 167 LEU A C 1
ATOM 1282 O O . LEU A 1 167 ? 12.879 -3.674 -1.036 1.00 75.19 167 LEU A O 1
ATOM 1286 N N . ARG A 1 168 ? 14.593 -4.587 0.091 1.00 75.12 168 ARG A N 1
ATOM 1287 C CA . ARG A 1 168 ? 15.268 -3.303 0.342 1.00 75.12 168 ARG A CA 1
ATOM 1288 C C . ARG A 1 168 ? 15.742 -2.632 -0.943 1.00 75.12 168 ARG A C 1
ATOM 1290 O O . ARG A 1 168 ? 15.544 -1.430 -1.088 1.00 75.12 168 ARG A O 1
ATOM 1297 N N . LEU A 1 169 ? 16.298 -3.386 -1.891 1.00 73.88 169 LEU A N 1
ATOM 1298 C CA . LEU A 1 169 ? 16.679 -2.853 -3.204 1.00 73.88 169 LEU A CA 1
ATOM 1299 C C . LEU A 1 169 ? 15.471 -2.300 -3.969 1.00 73.88 169 LEU A C 1
ATOM 1301 O O . LEU A 1 169 ? 15.556 -1.208 -4.522 1.00 73.88 169 LEU A O 1
ATOM 1305 N N . MET A 1 170 ? 14.334 -3.004 -3.957 1.00 73.75 170 MET A N 1
ATOM 1306 C CA . MET A 1 170 ? 13.097 -2.528 -4.591 1.00 73.75 170 MET A CA 1
ATOM 1307 C C . MET A 1 170 ? 12.548 -1.263 -3.923 1.00 73.75 170 MET A C 1
ATOM 1309 O O . MET A 1 170 ? 12.095 -0.356 -4.618 1.00 73.75 170 MET A O 1
ATOM 1313 N N . GLN A 1 171 ? 12.625 -1.172 -2.591 1.00 71.75 171 GLN A N 1
ATOM 1314 C CA . GLN A 1 171 ? 12.258 0.042 -1.856 1.00 71.75 171 GLN A CA 1
ATOM 1315 C C . GLN A 1 171 ? 13.155 1.225 -2.244 1.00 71.75 171 GLN A C 1
ATOM 1317 O O . GLN A 1 171 ? 12.646 2.310 -2.509 1.00 71.75 171 GLN A O 1
ATOM 1322 N N . LEU A 1 172 ? 14.472 1.010 -2.326 1.00 74.44 172 LEU A N 1
ATOM 1323 C CA . LEU A 1 172 ? 15.445 2.035 -2.715 1.00 74.44 172 LEU A CA 1
ATOM 1324 C C . LEU A 1 172 ? 15.333 2.468 -4.184 1.00 74.44 172 LEU A C 1
ATOM 1326 O O . LEU A 1 172 ? 15.631 3.616 -4.498 1.00 74.44 172 LEU A O 1
ATOM 1330 N N . ALA A 1 173 ? 14.913 1.564 -5.070 1.00 73.06 173 ALA A N 1
ATOM 1331 C CA . ALA A 1 173 ? 14.721 1.824 -6.497 1.00 73.06 173 ALA A CA 1
ATOM 1332 C C . ALA A 1 173 ? 13.359 2.469 -6.831 1.00 73.06 173 ALA A C 1
ATOM 1334 O O . ALA A 1 173 ? 13.056 2.701 -8.003 1.00 73.06 173 ALA A O 1
ATOM 1335 N N . SER A 1 174 ? 12.506 2.698 -5.829 1.00 68.38 174 SER A N 1
ATOM 1336 C CA . SER A 1 174 ? 11.155 3.223 -6.020 1.00 68.38 174 SER A CA 1
ATOM 1337 C C . SER A 1 174 ? 11.154 4.732 -6.271 1.00 68.38 174 SER A C 1
ATOM 1339 O O . SER A 1 174 ? 11.797 5.487 -5.545 1.00 68.38 174 SER A O 1
ATOM 1341 N N . SER A 1 175 ? 10.351 5.183 -7.239 1.00 60.41 175 SER A N 1
ATOM 1342 C CA . SER A 1 175 ? 10.069 6.605 -7.493 1.00 60.41 175 SER A CA 1
ATOM 1343 C C . SER A 1 175 ? 9.272 7.268 -6.361 1.00 60.41 175 SER A C 1
ATOM 1345 O O . SER A 1 175 ? 9.217 8.489 -6.284 1.00 60.41 175 SER A O 1
ATOM 1347 N N . ASN A 1 176 ? 8.686 6.470 -5.458 1.00 54.84 176 ASN A N 1
ATOM 1348 C CA . ASN A 1 176 ? 7.948 6.940 -4.282 1.00 54.84 176 ASN A CA 1
ATOM 1349 C C . ASN A 1 176 ? 8.849 7.187 -3.062 1.00 54.84 176 ASN A C 1
ATOM 1351 O O . ASN A 1 176 ? 8.349 7.483 -1.973 1.00 54.84 176 ASN A O 1
ATOM 1355 N N . LEU A 1 177 ? 10.171 7.037 -3.199 1.00 56.38 177 LEU A N 1
ATOM 1356 C CA . LEU A 1 177 ? 11.093 7.451 -2.150 1.00 56.38 177 LEU A CA 1
ATOM 1357 C C . LEU A 1 177 ? 10.936 8.974 -1.966 1.00 56.38 177 LEU A C 1
ATOM 1359 O O . LEU A 1 177 ? 10.970 9.688 -2.966 1.00 56.38 177 LEU A O 1
ATOM 1363 N N . PRO A 1 178 ? 10.762 9.500 -0.736 1.00 48.75 178 PRO A N 1
ATOM 1364 C CA . PRO A 1 178 ? 10.555 10.931 -0.490 1.00 48.75 178 PRO A CA 1
ATOM 1365 C C . PRO A 1 178 ? 11.872 11.711 -0.640 1.00 48.75 178 PRO A C 1
ATOM 1367 O O . PRO A 1 178 ? 12.367 12.335 0.299 1.00 48.75 178 PRO A O 1
ATOM 1370 N N . VAL A 1 179 ? 12.462 11.617 -1.826 1.00 55.28 179 VAL A N 1
ATOM 1371 C CA . VAL A 1 179 ? 13.688 12.265 -2.264 1.00 55.28 179 VAL A CA 1
ATOM 1372 C C . VAL A 1 179 ? 13.311 13.095 -3.482 1.00 55.28 179 VAL A C 1
ATOM 1374 O O . VAL A 1 179 ? 12.936 12.558 -4.519 1.00 55.28 179 VAL A O 1
ATOM 1377 N N . GLY A 1 180 ? 13.353 14.416 -3.334 1.00 41.28 180 GLY A N 1
ATOM 1378 C CA . GLY A 1 180 ? 13.001 15.330 -4.413 1.00 41.28 180 GLY A CA 1
ATOM 1379 C C . GLY A 1 180 ? 14.126 15.471 -5.437 1.00 41.28 180 GLY A C 1
ATOM 1380 O O . GLY A 1 180 ? 15.244 15.826 -5.067 1.00 41.28 180 GLY A O 1
ATOM 1381 N N . GLY A 1 181 ? 13.788 15.273 -6.714 1.00 51.16 181 GLY A N 1
ATOM 1382 C CA . GLY A 1 181 ? 14.614 15.628 -7.868 1.00 51.16 181 GLY A CA 1
ATOM 1383 C C . GLY A 1 181 ? 15.746 14.649 -8.197 1.00 51.16 181 GLY A C 1
ATOM 1384 O O . GLY A 1 181 ? 16.333 14.003 -7.332 1.00 51.16 181 GLY A O 1
ATOM 1385 N N . TYR A 1 182 ? 16.081 14.576 -9.485 1.00 61.88 182 TYR A N 1
ATOM 1386 C CA . TYR A 1 182 ? 17.232 13.831 -9.999 1.00 61.88 182 TYR A CA 1
ATOM 1387 C C . TYR A 1 182 ? 18.348 14.796 -10.412 1.00 61.88 182 TYR A C 1
ATOM 1389 O O . TYR A 1 182 ? 18.063 15.861 -10.965 1.00 61.88 182 TYR A O 1
ATOM 1397 N N . SER A 1 183 ? 19.615 14.424 -10.181 1.00 56.16 183 SER A N 1
ATOM 1398 C CA . SER A 1 183 ? 20.802 15.279 -10.396 1.00 56.16 183 SER A CA 1
ATOM 1399 C C . SER A 1 183 ? 20.913 15.890 -11.802 1.00 56.16 183 SER A C 1
ATOM 1401 O O . SER A 1 183 ? 21.612 16.886 -11.969 1.00 56.16 183 SER A O 1
ATOM 1403 N N . TRP A 1 184 ? 20.205 15.326 -12.785 1.00 58.81 184 TRP A N 1
ATOM 1404 C CA . TRP A 1 184 ? 20.287 15.675 -14.207 1.00 58.81 184 TRP A CA 1
ATOM 1405 C C . TRP A 1 184 ? 18.972 16.235 -14.788 1.00 58.81 184 TRP A C 1
ATOM 1407 O O . TRP A 1 184 ? 18.900 16.521 -15.979 1.00 58.81 184 TRP A O 1
ATOM 1417 N N . SER A 1 185 ? 17.942 16.418 -13.954 1.00 63.28 185 SER A N 1
ATOM 1418 C CA . SER A 1 185 ? 16.600 16.872 -14.372 1.00 63.28 185 SER A CA 1
ATOM 1419 C C . SER A 1 185 ? 16.581 18.289 -14.966 1.00 63.28 185 SER A C 1
ATOM 1421 O O . SER A 1 185 ? 15.910 18.523 -15.965 1.00 63.28 185 SER A O 1
ATOM 1423 N N . GLN A 1 186 ? 17.390 19.214 -14.436 1.00 60.38 186 GLN A N 1
ATOM 1424 C CA . GLN A 1 186 ? 17.414 20.615 -14.894 1.00 60.38 186 GLN A CA 1
ATOM 1425 C C . GLN A 1 186 ? 17.872 20.799 -16.349 1.00 60.38 186 GLN A C 1
ATOM 1427 O O . GLN A 1 186 ? 17.562 21.808 -16.972 1.00 60.38 186 GLN A O 1
ATOM 1432 N N . GLY A 1 187 ? 18.625 19.844 -16.905 1.00 71.75 187 GLY A N 1
ATOM 1433 C CA . GLY A 1 187 ? 19.064 19.922 -18.298 1.00 71.75 187 GLY A CA 1
ATOM 1434 C C . GLY A 1 187 ? 17.964 19.568 -19.300 1.00 71.75 187 GLY A C 1
ATOM 1435 O O . GLY A 1 187 ? 18.068 19.951 -20.465 1.00 71.75 187 GLY A O 1
ATOM 1436 N N . LEU A 1 188 ? 16.938 18.826 -18.868 1.00 77.38 188 LEU A N 1
ATOM 1437 C CA . LEU A 1 188 ? 15.898 18.315 -19.757 1.00 77.38 188 LEU A CA 1
ATOM 1438 C C . LEU A 1 188 ? 14.923 19.419 -20.164 1.00 77.38 188 LEU A C 1
ATOM 1440 O O . LEU A 1 188 ? 14.624 19.541 -21.346 1.00 77.38 188 LEU A O 1
ATOM 1444 N N . GLU A 1 189 ? 14.488 20.246 -19.209 1.00 75.88 189 GLU A N 1
ATOM 1445 C CA . GLU A 1 189 ? 13.592 21.387 -19.451 1.00 75.88 189 GLU A CA 1
ATOM 1446 C C . GLU A 1 189 ? 14.171 22.309 -20.535 1.00 75.88 189 GLU A C 1
ATOM 1448 O O . GLU A 1 189 ? 13.534 22.553 -21.558 1.00 75.88 189 GLU A O 1
ATOM 1453 N N . TRP A 1 190 ? 15.441 22.700 -20.385 1.00 79.25 190 TRP A N 1
ATOM 1454 C CA . TRP A 1 190 ? 16.145 23.508 -21.382 1.00 79.25 190 TRP A CA 1
ATOM 1455 C C . TRP A 1 190 ? 16.306 22.789 -22.730 1.00 79.25 190 TRP A C 1
ATOM 1457 O O . TRP A 1 190 ? 16.150 23.402 -23.783 1.00 79.25 190 TRP A O 1
ATOM 1467 N N . ALA A 1 191 ? 16.615 21.487 -22.731 1.00 79.38 191 ALA A N 1
ATOM 1468 C CA . ALA A 1 191 ? 16.782 20.725 -23.970 1.00 79.38 191 ALA A CA 1
ATOM 1469 C C . ALA A 1 191 ? 15.466 20.591 -24.756 1.00 79.38 191 ALA A C 1
ATOM 1471 O O . ALA A 1 191 ? 15.485 20.569 -25.989 1.00 79.38 191 ALA A O 1
ATOM 1472 N N . VAL A 1 192 ? 14.331 20.529 -24.057 1.00 82.50 192 VAL A N 1
ATOM 1473 C CA . VAL A 1 192 ? 12.995 20.569 -24.662 1.00 82.50 192 VAL A CA 1
ATOM 1474 C C . VAL A 1 192 ? 12.708 21.962 -25.225 1.00 82.50 192 VAL A C 1
ATOM 1476 O O . VAL A 1 192 ? 12.370 22.066 -26.402 1.00 82.50 192 VAL A O 1
ATOM 1479 N N . GLU A 1 193 ? 12.917 23.031 -24.447 1.00 82.25 193 GLU A N 1
ATOM 1480 C CA . GLU A 1 193 ? 12.714 24.421 -24.898 1.00 82.25 193 GLU A CA 1
ATOM 1481 C C . GLU A 1 193 ? 13.575 24.784 -26.115 1.00 82.25 193 GLU A C 1
ATOM 1483 O O . GLU A 1 193 ? 13.119 25.460 -27.035 1.00 82.25 193 GLU A O 1
ATOM 1488 N N . ALA A 1 194 ? 14.814 24.296 -26.156 1.00 86.31 194 ALA A N 1
ATOM 1489 C CA . ALA A 1 194 ? 15.729 24.511 -27.269 1.00 86.31 194 ALA A CA 1
ATOM 1490 C C . ALA A 1 194 ? 15.404 23.647 -28.508 1.00 86.31 194 ALA A C 1
ATOM 1492 O O . ALA A 1 194 ? 16.087 23.765 -29.526 1.00 86.31 19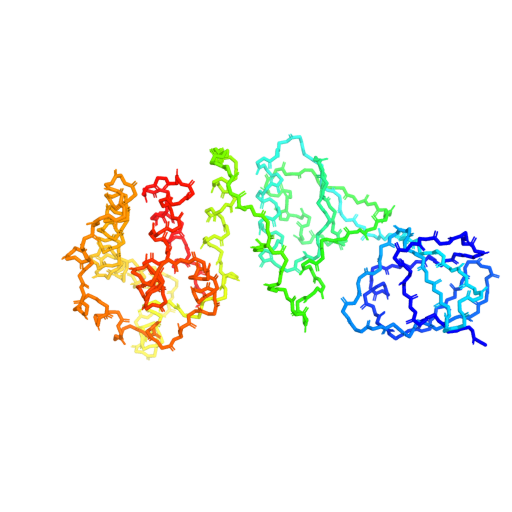4 ALA A O 1
ATOM 1493 N N . GLY A 1 195 ? 14.412 22.750 -28.433 1.00 87.38 195 GLY A N 1
ATOM 1494 C CA . GLY A 1 195 ? 14.001 21.872 -29.533 1.00 87.38 195 GLY A CA 1
ATOM 1495 C C . GLY A 1 195 ? 14.911 20.661 -29.777 1.00 87.38 195 GLY A C 1
ATOM 1496 O O . GLY A 1 195 ? 14.840 20.049 -30.840 1.00 87.38 195 GLY A O 1
ATOM 1497 N N . TRP A 1 196 ? 15.771 20.290 -28.822 1.00 87.50 196 TRP A N 1
ATOM 1498 C CA . TRP A 1 196 ? 16.699 19.152 -28.947 1.00 87.50 196 TRP A CA 1
ATOM 1499 C C . TRP A 1 196 ? 16.017 17.809 -28.668 1.00 87.50 196 TRP A C 1
ATOM 1501 O O . TRP A 1 196 ? 16.538 16.762 -29.056 1.00 87.50 196 TRP A O 1
ATOM 1511 N N . VAL A 1 197 ? 14.860 17.838 -28.000 1.00 90.25 197 VAL A N 1
ATOM 1512 C CA . VAL A 1 197 ? 14.074 16.660 -27.611 1.00 90.25 197 VAL A CA 1
ATOM 1513 C C . VAL A 1 197 ? 12.647 16.751 -28.185 1.00 90.25 197 VAL A C 1
ATOM 1515 O O . VAL A 1 197 ? 11.693 16.921 -27.432 1.00 90.25 197 VAL A O 1
ATOM 1518 N N . PRO A 1 198 ? 12.469 16.688 -29.522 1.00 85.56 198 PRO A N 1
ATOM 1519 C CA . PRO A 1 198 ? 11.143 16.772 -30.144 1.00 85.56 198 PRO A CA 1
ATOM 1520 C C . PRO A 1 198 ? 10.340 15.464 -30.067 1.00 85.56 198 PRO A C 1
ATOM 1522 O O . PRO A 1 198 ? 9.127 15.474 -30.253 1.00 85.56 198 PRO A O 1
ATOM 1525 N N . ASP A 1 199 ? 11.005 14.331 -29.832 1.00 85.31 199 ASP A N 1
ATOM 1526 C CA . ASP A 1 199 ? 10.402 13.001 -29.860 1.00 85.31 199 ASP A CA 1
ATOM 1527 C C . ASP A 1 199 ? 11.089 12.027 -28.884 1.00 85.31 199 ASP A C 1
ATOM 1529 O O . ASP A 1 199 ? 12.124 12.323 -28.276 1.00 85.31 199 ASP A O 1
ATOM 1533 N N . VAL A 1 200 ? 10.505 10.832 -28.742 1.00 87.88 200 VAL A N 1
ATOM 1534 C CA . VAL A 1 200 ? 10.989 9.775 -27.837 1.00 87.88 200 VAL A CA 1
ATOM 1535 C C . VAL A 1 200 ? 12.407 9.311 -28.192 1.00 87.88 200 VAL A C 1
ATOM 1537 O O . VAL A 1 200 ? 13.207 9.037 -27.298 1.00 87.88 200 VAL A O 1
ATOM 1540 N N . ALA A 1 201 ? 12.759 9.250 -29.478 1.00 86.31 201 ALA A N 1
ATOM 1541 C CA . ALA A 1 201 ? 14.085 8.807 -29.904 1.00 86.31 201 ALA A CA 1
ATOM 1542 C C . ALA A 1 201 ? 15.160 9.857 -29.576 1.00 86.31 201 ALA A C 1
ATOM 1544 O O . ALA A 1 201 ? 16.287 9.517 -29.207 1.00 86.31 201 ALA A O 1
ATOM 1545 N N . ALA A 1 202 ? 14.825 11.142 -29.691 1.00 81.56 202 ALA A N 1
ATOM 1546 C CA . ALA A 1 202 ? 15.674 12.249 -29.282 1.00 81.56 202 ALA A CA 1
ATOM 1547 C C . ALA A 1 202 ? 15.856 12.288 -27.762 1.00 81.56 202 ALA A C 1
ATOM 1549 O O . ALA A 1 202 ? 16.980 12.490 -27.295 1.00 81.56 202 ALA A O 1
ATOM 1550 N N . PHE A 1 203 ? 14.795 11.996 -27.004 1.00 86.62 203 PHE A N 1
ATOM 1551 C CA . PHE A 1 203 ? 14.878 11.836 -25.554 1.00 86.62 203 PHE A CA 1
ATOM 1552 C C . PHE A 1 203 ? 15.815 10.688 -25.169 1.00 86.62 203 PHE A C 1
ATOM 1554 O O . PHE A 1 203 ? 16.709 10.891 -24.352 1.00 86.62 203 PHE A O 1
ATOM 1561 N N . GLU A 1 204 ? 15.691 9.511 -25.795 1.00 85.31 204 GLU A N 1
ATOM 1562 C CA . GLU A 1 204 ? 16.578 8.377 -25.503 1.00 85.31 204 GLU A CA 1
ATOM 1563 C C . GLU A 1 204 ? 18.051 8.733 -25.761 1.00 85.31 204 GLU A C 1
ATOM 1565 O O . GLU A 1 204 ? 18.919 8.449 -24.931 1.00 85.31 204 GLU A O 1
ATOM 1570 N N . ARG A 1 205 ? 18.348 9.405 -26.885 1.00 85.00 205 ARG A N 1
ATOM 1571 C CA . ARG A 1 205 ? 19.710 9.872 -27.201 1.00 85.00 205 ARG A CA 1
ATOM 1572 C C . ARG A 1 205 ? 20.227 10.859 -26.157 1.00 85.00 205 ARG A C 1
ATOM 1574 O O . ARG A 1 205 ? 21.366 10.724 -25.706 1.00 85.00 205 ARG A O 1
ATOM 1581 N N . TRP A 1 206 ? 19.400 11.826 -25.765 1.00 85.81 206 TRP A N 1
ATOM 1582 C CA . TRP A 1 206 ? 19.747 12.817 -24.751 1.00 85.81 206 TRP A CA 1
ATOM 1583 C C . TRP A 1 206 ? 19.998 12.159 -23.385 1.00 85.81 206 TRP A C 1
ATOM 1585 O O . TRP A 1 206 ? 21.047 12.375 -22.778 1.00 85.81 206 TRP A O 1
ATOM 1595 N N . GLN A 1 207 ? 19.104 11.272 -22.945 1.00 83.31 207 GLN A N 1
ATOM 1596 C CA . GLN A 1 207 ? 19.200 10.568 -21.667 1.00 83.31 207 GLN A CA 1
ATOM 1597 C C . GLN A 1 207 ? 20.411 9.628 -21.618 1.00 83.31 207 GLN A C 1
ATOM 1599 O O . GLN A 1 207 ? 21.119 9.569 -20.609 1.00 83.31 207 GLN A O 1
ATOM 1604 N N . ARG A 1 208 ? 20.704 8.918 -22.716 1.00 83.19 208 ARG A N 1
ATOM 1605 C CA . ARG A 1 208 ? 21.901 8.073 -22.830 1.00 83.19 208 ARG A CA 1
ATOM 1606 C C . ARG A 1 208 ? 23.171 8.900 -22.647 1.00 83.19 208 ARG A C 1
ATOM 1608 O O . ARG A 1 208 ? 24.064 8.463 -21.926 1.00 83.19 208 ARG A O 1
ATOM 1615 N N . ARG A 1 209 ? 23.216 10.103 -23.227 1.00 82.06 209 ARG A N 1
ATOM 1616 C CA . ARG A 1 209 ? 24.338 11.035 -23.074 1.00 82.06 209 ARG A CA 1
ATOM 1617 C C . ARG A 1 209 ? 24.514 11.493 -21.625 1.00 82.06 209 ARG A C 1
ATOM 1619 O O . ARG A 1 209 ? 25.631 11.440 -21.122 1.00 82.06 209 ARG A O 1
ATOM 1626 N N . GLN A 1 210 ? 23.430 11.847 -20.929 1.00 79.56 210 GLN A N 1
ATOM 1627 C CA . GLN A 1 210 ? 23.485 12.189 -19.497 1.00 79.56 210 GLN A CA 1
ATOM 1628 C C . GLN A 1 210 ? 24.021 11.028 -18.648 1.00 79.56 210 GLN A C 1
ATOM 1630 O O . GLN A 1 210 ? 24.839 11.229 -17.748 1.00 79.56 210 GLN A O 1
ATOM 1635 N N . MET A 1 211 ? 23.618 9.792 -18.958 1.00 79.44 211 MET A N 1
ATOM 1636 C CA . MET A 1 211 ? 24.144 8.620 -18.260 1.00 79.44 211 MET A CA 1
ATOM 1637 C C . MET A 1 211 ? 25.640 8.415 -18.510 1.00 79.44 211 MET A C 1
ATOM 1639 O O . MET A 1 211 ? 26.387 8.177 -17.563 1.00 79.44 211 MET A O 1
ATOM 1643 N N . THR A 1 212 ? 26.093 8.514 -19.762 1.00 78.88 212 THR A N 1
ATOM 1644 C CA . THR A 1 212 ? 27.497 8.266 -20.118 1.00 78.88 212 THR A CA 1
ATOM 1645 C C . THR A 1 212 ? 28.439 9.386 -19.711 1.00 78.88 212 THR A C 1
ATOM 1647 O O . THR A 1 212 ? 29.563 9.097 -19.320 1.00 78.88 212 THR A O 1
ATOM 1650 N N . GLU A 1 213 ? 28.009 10.644 -19.794 1.00 77.44 213 GLU A N 1
ATOM 1651 C CA . GLU A 1 213 ? 28.860 11.807 -19.518 1.00 77.44 213 GLU A CA 1
ATOM 1652 C C . GLU A 1 213 ? 28.760 12.288 -18.066 1.00 77.44 213 GLU A C 1
ATOM 1654 O O . GLU A 1 213 ? 29.704 12.911 -17.581 1.00 77.44 213 GLU A O 1
ATOM 1659 N N . GLY A 1 214 ? 27.661 11.978 -17.370 1.00 73.50 214 GLY A N 1
ATOM 1660 C CA . GLY A 1 214 ? 27.408 12.383 -15.989 1.00 73.50 214 GLY A CA 1
ATOM 1661 C C . GLY A 1 214 ? 27.400 11.213 -15.008 1.00 73.50 214 GLY A C 1
ATOM 1662 O O . GLY A 1 214 ? 28.322 11.045 -14.209 1.00 73.50 214 GLY A O 1
ATOM 1663 N N . PHE A 1 215 ? 26.363 10.376 -15.064 1.00 75.19 215 PHE A N 1
ATOM 1664 C CA . PHE A 1 215 ? 26.135 9.340 -14.048 1.00 75.19 215 PHE A CA 1
ATOM 1665 C C . PHE A 1 215 ? 27.281 8.316 -13.953 1.00 75.19 215 PHE A C 1
ATOM 1667 O O . PHE A 1 215 ? 27.728 7.974 -12.855 1.00 75.19 215 PHE A O 1
ATOM 1674 N N . PHE A 1 216 ? 27.793 7.830 -15.088 1.00 77.50 216 PHE A N 1
ATOM 1675 C CA . PHE A 1 216 ? 28.867 6.831 -15.117 1.00 77.50 216 PHE A CA 1
ATOM 1676 C C . PHE A 1 216 ? 30.264 7.403 -14.853 1.00 77.50 216 PHE A C 1
ATOM 1678 O O . PHE A 1 216 ? 31.159 6.651 -14.468 1.00 77.50 216 PHE A O 1
ATOM 1685 N N . THR A 1 217 ? 30.466 8.709 -15.013 1.00 73.56 217 THR A N 1
ATOM 1686 C CA . THR A 1 217 ? 31.765 9.376 -14.810 1.00 73.56 217 THR A CA 1
ATOM 1687 C C . THR A 1 217 ? 31.874 10.020 -13.428 1.00 73.56 217 THR A C 1
ATOM 1689 O O . THR A 1 217 ? 32.977 10.109 -12.881 1.00 73.56 217 THR A O 1
ATOM 1692 N N . VAL A 1 218 ? 30.743 10.420 -12.835 1.00 71.06 218 VAL A N 1
ATOM 1693 C CA . VAL A 1 218 ? 30.672 11.140 -11.560 1.00 71.06 218 VAL A CA 1
ATOM 1694 C C . VAL A 1 218 ? 29.966 10.304 -10.494 1.00 71.06 218 VAL A C 1
ATOM 1696 O O . VAL A 1 218 ? 30.638 9.790 -9.598 1.00 71.06 218 VAL A O 1
ATOM 1699 N N . ASP A 1 219 ? 28.644 10.129 -10.563 1.00 72.00 219 ASP A N 1
ATOM 1700 C CA . ASP A 1 219 ? 27.861 9.536 -9.469 1.00 72.00 219 ASP A CA 1
ATOM 1701 C C . ASP A 1 219 ? 28.285 8.104 -9.139 1.00 72.00 219 ASP A C 1
ATOM 1703 O O . ASP A 1 219 ? 28.562 7.794 -7.980 1.00 72.00 219 ASP A O 1
ATOM 1707 N N . LEU A 1 220 ? 28.375 7.226 -10.142 1.00 77.94 220 LEU A N 1
ATOM 1708 C CA . LEU A 1 220 ? 28.657 5.809 -9.926 1.00 77.94 220 LEU A CA 1
ATOM 1709 C C . LEU A 1 220 ? 30.093 5.558 -9.411 1.00 77.94 220 LEU A C 1
ATOM 1711 O O . LEU A 1 220 ? 30.252 4.825 -8.427 1.00 77.94 220 LEU A O 1
ATOM 1715 N N . PRO A 1 221 ? 31.152 6.187 -9.964 1.00 77.50 221 PRO A N 1
ATOM 1716 C CA . PRO A 1 221 ? 32.498 6.084 -9.402 1.00 77.50 221 PRO A CA 1
ATOM 1717 C C . PRO A 1 221 ? 32.626 6.686 -7.999 1.00 77.50 221 PRO A C 1
ATOM 1719 O O . PRO A 1 221 ? 33.452 6.222 -7.208 1.00 77.50 221 PRO A O 1
ATOM 1722 N N . LEU A 1 222 ? 31.859 7.731 -7.673 1.00 74.06 222 LEU A N 1
ATOM 1723 C CA . LEU A 1 222 ? 31.836 8.303 -6.325 1.00 74.06 222 LEU A CA 1
ATOM 1724 C C . LEU A 1 222 ? 31.106 7.397 -5.342 1.00 74.06 222 LEU A C 1
ATOM 1726 O O . LEU A 1 222 ? 31.638 7.127 -4.266 1.00 74.06 222 LEU A O 1
ATOM 1730 N N . PHE A 1 223 ? 29.957 6.856 -5.737 1.00 78.38 223 PHE A N 1
ATOM 1731 C CA . PHE A 1 223 ? 29.215 5.868 -4.967 1.00 78.38 223 PHE A CA 1
ATOM 1732 C C . PHE A 1 223 ? 30.083 4.648 -4.631 1.00 78.38 223 PHE A C 1
ATOM 1734 O O . PHE A 1 223 ? 30.189 4.266 -3.468 1.00 78.38 223 PHE A O 1
ATOM 1741 N N . ALA A 1 224 ? 30.795 4.095 -5.618 1.00 77.88 224 ALA A N 1
ATOM 1742 C CA . ALA A 1 224 ? 31.696 2.962 -5.411 1.00 77.88 224 ALA A CA 1
ATOM 1743 C C . ALA A 1 224 ? 32.828 3.268 -4.413 1.00 77.88 224 ALA A C 1
ATOM 1745 O O . ALA A 1 224 ? 33.189 2.415 -3.600 1.00 77.88 224 ALA A O 1
ATOM 1746 N N . ARG A 1 225 ? 33.389 4.486 -4.445 1.00 76.81 225 ARG A N 1
ATOM 1747 C CA . ARG A 1 225 ? 34.418 4.921 -3.484 1.00 76.81 225 ARG A CA 1
ATOM 1748 C C . ARG A 1 225 ? 33.849 5.067 -2.073 1.00 76.81 225 ARG A C 1
ATOM 1750 O O . ARG A 1 225 ? 34.473 4.587 -1.131 1.00 76.81 225 ARG A O 1
ATOM 1757 N N . LEU A 1 226 ? 32.669 5.676 -1.935 1.00 73.81 226 LEU A N 1
ATOM 1758 C CA . LEU A 1 226 ? 31.979 5.830 -0.650 1.00 73.81 226 LEU A CA 1
ATOM 1759 C C . LEU A 1 226 ? 31.624 4.471 -0.040 1.00 73.81 226 LEU A C 1
ATOM 1761 O O . LEU A 1 226 ? 31.901 4.234 1.132 1.00 73.81 226 LEU A O 1
ATOM 1765 N N . TYR A 1 227 ? 31.093 3.551 -0.845 1.00 79.56 227 TYR A N 1
ATOM 1766 C CA . TYR A 1 227 ? 30.745 2.200 -0.409 1.00 79.56 227 TYR A CA 1
ATOM 1767 C C . TYR A 1 227 ? 31.970 1.442 0.121 1.00 79.56 227 TYR A C 1
ATOM 1769 O O . TYR A 1 227 ? 31.949 0.932 1.240 1.00 79.56 227 TYR A O 1
ATOM 1777 N N . ARG A 1 228 ? 33.083 1.445 -0.626 1.00 80.69 228 ARG A N 1
ATOM 1778 C CA . ARG A 1 228 ? 34.341 0.807 -0.191 1.00 80.69 228 ARG A CA 1
ATOM 1779 C C . ARG A 1 228 ? 34.913 1.448 1.076 1.00 80.69 228 ARG A C 1
ATOM 1781 O O . ARG A 1 228 ? 35.443 0.739 1.928 1.00 80.69 228 ARG A O 1
ATOM 1788 N N . ALA A 1 229 ? 34.794 2.768 1.225 1.00 73.19 229 ALA A N 1
ATOM 1789 C CA . ALA A 1 229 ? 35.200 3.461 2.447 1.00 73.19 229 ALA A CA 1
ATOM 1790 C C . ALA A 1 229 ? 34.343 3.033 3.654 1.00 73.19 229 ALA A C 1
ATOM 1792 O O . ALA A 1 229 ? 34.876 2.799 4.742 1.00 73.19 229 ALA A O 1
ATOM 1793 N N . CYS A 1 230 ? 33.030 2.859 3.463 1.00 74.69 230 CYS A N 1
ATOM 1794 C CA . CYS A 1 230 ? 32.142 2.307 4.484 1.00 74.69 230 CYS A CA 1
ATOM 1795 C C . CYS A 1 230 ? 32.524 0.863 4.855 1.00 74.69 230 CYS A C 1
ATOM 1797 O O . CYS A 1 230 ? 32.620 0.558 6.044 1.00 74.69 230 CYS A O 1
ATOM 1799 N N . GLU A 1 231 ? 32.808 -0.008 3.880 1.00 77.38 231 GLU A N 1
ATOM 1800 C CA . GLU A 1 231 ? 33.247 -1.390 4.142 1.00 77.38 231 GLU A CA 1
ATOM 1801 C C . GLU A 1 231 ? 34.539 -1.451 4.961 1.00 77.38 231 GLU A C 1
ATOM 1803 O O . GLU A 1 231 ? 34.629 -2.207 5.931 1.00 77.38 231 GLU A O 1
ATOM 1808 N N . GLN A 1 232 ? 35.532 -0.631 4.604 1.00 71.44 232 GLN A N 1
ATOM 1809 C CA . GLN A 1 232 ? 36.804 -0.562 5.325 1.00 71.44 232 GLN A CA 1
ATOM 1810 C C . GLN A 1 232 ? 36.601 -0.116 6.778 1.00 71.44 232 GLN A C 1
ATOM 1812 O O . GLN A 1 232 ? 37.174 -0.712 7.688 1.00 71.44 232 GLN A O 1
ATOM 1817 N N . ARG A 1 233 ? 35.722 0.864 7.026 1.00 66.19 233 ARG A N 1
ATOM 1818 C CA . ARG A 1 233 ? 35.381 1.312 8.386 1.00 66.19 233 ARG A CA 1
ATOM 1819 C C . ARG A 1 233 ? 34.717 0.210 9.215 1.00 66.19 233 ARG A C 1
ATOM 1821 O O . ARG A 1 233 ? 35.078 0.027 10.374 1.00 66.19 233 ARG A O 1
ATOM 1828 N N . TYR A 1 234 ? 33.771 -0.532 8.637 1.00 64.38 234 TYR A N 1
ATOM 1829 C CA . TYR A 1 234 ? 33.119 -1.652 9.329 1.00 64.38 234 TYR A CA 1
ATOM 1830 C C . TYR A 1 234 ? 34.089 -2.801 9.639 1.00 64.38 234 TYR A C 1
ATOM 1832 O O . TYR A 1 234 ? 33.898 -3.492 10.637 1.00 64.38 234 TYR A O 1
ATOM 1840 N N . ARG A 1 235 ? 35.137 -2.986 8.825 1.00 59.12 235 ARG A N 1
ATOM 1841 C CA . ARG A 1 235 ? 36.168 -4.013 9.034 1.00 59.12 235 ARG A CA 1
ATOM 1842 C C . ARG A 1 235 ? 37.227 -3.609 10.074 1.00 59.12 235 ARG A C 1
ATOM 1844 O O . ARG A 1 235 ? 37.708 -4.478 10.790 1.00 59.12 235 ARG A O 1
ATOM 1851 N N . CYS A 1 236 ? 37.578 -2.323 10.174 1.00 50.41 236 CYS A N 1
ATOM 1852 C CA . CYS A 1 236 ? 38.688 -1.836 11.012 1.00 50.41 236 CYS A CA 1
ATOM 1853 C C . CYS A 1 236 ? 38.283 -1.306 12.407 1.00 50.41 236 CYS A C 1
ATOM 1855 O O . CYS A 1 236 ? 39.157 -1.004 13.217 1.00 50.41 236 CYS A O 1
ATOM 1857 N N . GLY A 1 237 ? 36.986 -1.197 12.716 1.00 52.28 237 GLY A N 1
ATOM 1858 C CA . GLY A 1 237 ? 36.501 -0.790 14.043 1.00 52.28 237 GLY A CA 1
ATOM 1859 C C . GLY A 1 237 ? 36.540 0.729 14.328 1.00 52.28 237 GLY A C 1
ATOM 1860 O O . GLY A 1 237 ? 36.887 1.534 13.461 1.00 52.28 237 GLY A O 1
ATOM 1861 N N . PRO A 1 238 ? 36.136 1.159 15.543 1.00 46.16 238 PRO A N 1
ATOM 1862 C CA . PRO A 1 238 ? 35.838 2.562 15.873 1.00 46.16 238 PRO A CA 1
ATOM 1863 C C . PRO A 1 238 ? 37.051 3.508 15.967 1.00 46.16 238 PRO A C 1
ATOM 1865 O O . PRO A 1 238 ? 36.850 4.714 16.080 1.00 46.16 238 PRO A O 1
ATOM 1868 N N . GLY A 1 239 ? 38.289 3.006 15.882 1.00 38.75 239 GLY A N 1
ATOM 1869 C CA . GLY A 1 239 ? 39.523 3.807 15.970 1.00 38.75 239 GLY A CA 1
ATOM 1870 C C . GLY A 1 239 ? 39.931 4.537 14.683 1.00 38.75 239 GLY A C 1
ATOM 1871 O O . GLY A 1 239 ? 41.020 5.098 14.617 1.00 38.75 239 GLY A O 1
ATOM 1872 N N . TRP A 1 240 ? 39.098 4.510 13.640 1.00 35.69 240 TRP A N 1
ATOM 1873 C CA . TRP A 1 240 ? 39.473 5.010 12.320 1.00 35.69 240 TRP A CA 1
ATOM 1874 C C . TRP A 1 240 ? 39.153 6.507 12.131 1.00 35.69 240 TRP A C 1
ATOM 1876 O O . TRP A 1 240 ? 37.986 6.923 12.144 1.00 35.69 240 TRP A O 1
ATOM 1886 N N . THR A 1 241 ? 40.208 7.305 11.938 1.00 35.09 241 THR A N 1
ATOM 1887 C CA . THR A 1 241 ? 40.204 8.754 11.668 1.00 35.09 241 THR A CA 1
ATOM 1888 C C . THR A 1 241 ? 39.555 9.069 10.315 1.00 35.09 241 THR A C 1
ATOM 1890 O O . THR A 1 241 ? 39.842 8.378 9.343 1.00 35.09 241 THR A O 1
ATOM 1893 N N . PRO A 1 242 ? 38.724 10.123 10.184 1.00 41.53 242 PRO A N 1
ATOM 1894 C CA . PRO A 1 242 ? 37.917 10.396 8.990 1.00 41.53 242 PRO A CA 1
ATOM 1895 C C . PRO A 1 242 ? 38.734 11.022 7.843 1.00 41.53 242 PRO A C 1
ATOM 1897 O O . PRO A 1 242 ? 38.307 11.992 7.226 1.00 41.53 242 PRO A O 1
ATOM 1900 N N . ILE A 1 243 ? 39.917 10.477 7.548 1.00 37.28 243 ILE A N 1
ATOM 1901 C CA . ILE A 1 243 ? 40.837 11.013 6.537 1.00 37.28 243 ILE A CA 1
ATOM 1902 C C . ILE A 1 243 ? 40.564 10.473 5.123 1.00 37.28 243 ILE A C 1
ATOM 1904 O O . ILE A 1 243 ? 41.041 11.060 4.158 1.00 37.28 243 ILE A O 1
ATOM 1908 N N . CYS A 1 244 ? 39.738 9.425 4.968 1.00 38.47 244 CYS A N 1
ATOM 1909 C CA . CYS A 1 244 ? 39.277 8.959 3.642 1.00 38.47 244 CYS A CA 1
ATOM 1910 C C . CYS A 1 244 ? 37.781 9.155 3.384 1.00 38.47 244 CYS A C 1
ATOM 1912 O O . CYS A 1 244 ? 37.273 8.647 2.386 1.00 38.47 244 CYS A O 1
ATOM 1914 N N . TRP A 1 245 ? 37.077 9.933 4.213 1.00 45.09 245 TRP A N 1
ATOM 1915 C CA . TRP A 1 245 ? 35.941 10.663 3.661 1.00 45.09 245 TRP A CA 1
ATOM 1916 C C . TRP A 1 245 ? 36.556 11.821 2.878 1.00 45.09 245 TRP A C 1
ATOM 1918 O O . TRP A 1 245 ? 37.277 12.601 3.499 1.00 45.09 245 TRP A O 1
ATOM 1928 N N . PRO A 1 246 ? 36.365 11.965 1.557 1.00 40.62 246 PRO A N 1
ATOM 1929 C CA . PRO A 1 246 ? 36.808 13.168 0.875 1.00 40.62 246 PRO A CA 1
ATOM 1930 C C . PRO A 1 246 ? 35.978 14.334 1.421 1.00 40.62 246 PRO A C 1
ATOM 1932 O O . PRO A 1 246 ? 34.891 14.646 0.935 1.00 40.62 246 PRO A O 1
ATOM 1935 N N . ALA A 1 247 ? 36.467 14.927 2.506 1.00 38.19 247 ALA A N 1
ATOM 1936 C CA . ALA A 1 247 ? 35.855 16.041 3.186 1.00 38.19 247 ALA A CA 1
ATOM 1937 C C . ALA A 1 247 ? 35.778 17.216 2.203 1.00 38.19 247 ALA A C 1
ATOM 1939 O O . ALA A 1 247 ? 36.763 17.627 1.587 1.00 38.19 247 ALA A O 1
ATOM 1940 N N . GLY A 1 248 ? 34.565 17.727 2.015 1.00 40.47 248 GLY A N 1
ATOM 1941 C CA . GLY A 1 248 ? 34.298 19.040 1.433 1.00 40.47 248 GLY A CA 1
ATOM 1942 C C . GLY A 1 248 ? 34.328 19.164 -0.093 1.00 40.47 248 GLY A C 1
ATOM 1943 O O . GLY A 1 248 ? 33.462 19.842 -0.639 1.00 40.47 248 GLY A O 1
ATOM 1944 N N . LYS A 1 249 ? 35.267 18.540 -0.821 1.00 32.69 249 LYS A N 1
ATOM 1945 C CA . LYS A 1 249 ? 35.444 18.852 -2.261 1.00 32.69 249 LYS A CA 1
ATOM 1946 C C . LYS A 1 249 ? 34.530 18.074 -3.214 1.00 32.69 249 LYS A C 1
ATOM 1948 O O . LYS A 1 249 ? 33.999 18.670 -4.146 1.00 32.69 249 LYS A O 1
ATOM 1953 N N . LEU A 1 250 ? 34.282 16.786 -2.964 1.00 37.03 250 LEU A N 1
ATOM 1954 C CA . LEU A 1 250 ? 33.369 15.980 -3.794 1.00 37.03 250 LEU A CA 1
ATOM 1955 C C . LEU A 1 250 ? 31.891 16.289 -3.509 1.00 37.03 250 LEU A C 1
ATOM 1957 O O . LEU A 1 250 ? 31.079 16.341 -4.428 1.00 37.03 250 LEU A O 1
ATOM 1961 N N . VAL A 1 251 ? 31.570 16.619 -2.255 1.00 38.56 251 VAL A N 1
ATOM 1962 C CA . VAL A 1 251 ? 30.234 17.071 -1.825 1.00 38.56 251 VAL A CA 1
ATOM 1963 C C . VAL A 1 251 ? 29.854 18.414 -2.471 1.00 38.56 251 VAL A C 1
ATOM 1965 O O . VAL A 1 251 ? 28.694 18.633 -2.802 1.00 38.56 251 VAL A O 1
ATOM 1968 N N . ASN A 1 252 ? 30.828 19.295 -2.739 1.00 30.61 252 ASN A N 1
ATOM 1969 C CA . ASN A 1 252 ? 30.582 20.569 -3.423 1.00 30.61 252 ASN A CA 1
ATOM 1970 C C . ASN A 1 252 ? 30.331 20.438 -4.938 1.00 30.61 252 ASN A C 1
ATOM 1972 O O . ASN A 1 252 ? 29.654 21.303 -5.491 1.00 30.61 252 ASN A O 1
ATOM 1976 N N . CYS A 1 253 ? 30.802 19.382 -5.617 1.00 30.72 253 CYS A N 1
ATOM 1977 C CA . CYS A 1 253 ? 30.389 19.126 -7.008 1.00 30.72 253 CYS A CA 1
ATOM 1978 C C . CYS A 1 253 ? 28.895 18.773 -7.087 1.00 30.72 253 CYS A C 1
ATOM 1980 O O . CYS A 1 253 ? 28.193 19.294 -7.948 1.00 30.72 253 CYS A O 1
ATOM 1982 N N . GLY A 1 254 ? 28.389 17.998 -6.121 1.00 34.25 254 GLY A N 1
ATOM 1983 C CA . GLY A 1 254 ? 26.961 17.687 -5.986 1.00 34.25 254 GLY A CA 1
ATOM 1984 C C . GLY A 1 254 ? 26.088 18.826 -5.440 1.00 34.25 254 GLY A C 1
ATOM 1985 O O . GLY A 1 254 ? 24.873 18.689 -5.410 1.00 34.25 254 GLY A O 1
ATOM 1986 N N . ARG A 1 255 ? 26.667 19.960 -5.007 1.00 33.66 255 ARG A N 1
ATOM 1987 C CA . ARG A 1 255 ? 25.884 21.164 -4.654 1.00 33.66 255 ARG A CA 1
ATOM 1988 C C . ARG A 1 255 ? 25.427 21.962 -5.875 1.00 33.66 255 ARG A C 1
ATOM 1990 O O . ARG A 1 255 ? 24.522 22.780 -5.733 1.00 33.66 255 ARG A O 1
ATOM 1997 N N . LYS A 1 256 ? 26.073 21.778 -7.035 1.00 30.89 256 LYS A N 1
ATOM 1998 C CA . LYS A 1 256 ? 25.690 22.457 -8.283 1.00 30.89 256 LYS A CA 1
ATOM 1999 C C . LYS A 1 256 ? 24.642 21.680 -9.082 1.00 30.89 256 LYS A C 1
ATOM 2001 O O . LYS A 1 256 ? 23.901 22.310 -9.823 1.00 30.89 256 LYS A O 1
ATOM 2006 N N . SER A 1 257 ? 24.533 20.363 -8.897 1.00 36.19 257 SER A N 1
ATOM 2007 C CA . SER A 1 257 ? 23.326 19.619 -9.260 1.00 36.19 257 SER A CA 1
ATOM 2008 C C . SER A 1 257 ? 22.262 19.881 -8.189 1.00 36.19 257 SER A C 1
ATOM 2010 O O . SER A 1 257 ? 22.558 19.953 -6.998 1.00 36.19 257 SER A O 1
ATOM 2012 N N . ALA A 1 258 ? 21.019 20.105 -8.598 1.00 36.91 258 ALA A N 1
ATOM 2013 C CA . ALA A 1 258 ? 19.949 20.683 -7.779 1.00 36.91 258 ALA A CA 1
ATOM 2014 C C . ALA A 1 258 ? 19.508 19.878 -6.533 1.00 36.91 258 ALA A C 1
ATOM 2016 O O . ALA A 1 258 ? 18.582 20.280 -5.834 1.00 36.91 258 ALA A O 1
ATOM 2017 N N . THR A 1 259 ? 20.180 18.780 -6.202 1.00 44.78 259 THR A N 1
ATOM 2018 C CA . THR A 1 259 ? 19.876 17.880 -5.083 1.00 44.78 259 THR A CA 1
ATOM 2019 C C . THR A 1 259 ? 20.543 18.270 -3.754 1.00 44.78 259 THR A C 1
ATOM 2021 O O . THR A 1 259 ? 20.259 17.667 -2.725 1.00 44.78 259 THR A O 1
ATOM 2024 N N . GLY A 1 260 ? 21.389 19.309 -3.716 1.00 37.50 260 GLY A N 1
ATOM 2025 C CA . GLY A 1 260 ? 22.152 19.685 -2.512 1.00 37.50 260 GLY A CA 1
ATOM 2026 C C . GLY A 1 260 ? 21.444 20.567 -1.466 1.00 37.50 260 GLY A C 1
ATOM 2027 O O . GLY A 1 260 ? 22.086 20.941 -0.484 1.00 37.50 260 GLY A O 1
ATOM 2028 N N . ARG A 1 261 ? 20.173 20.953 -1.662 1.00 33.97 261 ARG A N 1
ATOM 2029 C CA . ARG A 1 261 ? 19.431 21.828 -0.720 1.00 33.97 261 ARG A CA 1
ATOM 2030 C C . ARG A 1 261 ? 18.320 21.144 0.070 1.00 33.97 261 ARG A C 1
ATOM 2032 O O . ARG A 1 261 ? 17.923 21.668 1.106 1.00 33.97 261 ARG A O 1
ATOM 2039 N N . GLY A 1 262 ? 17.850 19.982 -0.365 1.00 34.88 262 GLY A N 1
ATOM 2040 C CA . GLY A 1 262 ? 16.943 19.172 0.434 1.00 34.88 262 GLY A CA 1
ATOM 2041 C C . GLY A 1 262 ? 17.760 18.253 1.322 1.00 34.88 262 GLY A C 1
ATOM 2042 O O . GLY A 1 262 ? 18.164 17.186 0.869 1.00 34.88 262 GLY A O 1
ATOM 2043 N N . VAL A 1 263 ? 18.003 18.636 2.578 1.00 38.28 263 VAL A N 1
ATOM 2044 C CA . VAL A 1 263 ? 18.323 17.622 3.586 1.00 38.28 263 VAL A CA 1
ATOM 2045 C C . VAL A 1 263 ? 17.176 16.628 3.537 1.00 38.28 263 VAL A C 1
ATOM 2047 O O . VAL A 1 263 ? 16.025 16.980 3.788 1.00 38.28 263 VAL A O 1
ATOM 2050 N N . CYS A 1 264 ? 17.472 15.412 3.093 1.00 39.25 264 CYS A N 1
ATOM 2051 C CA . CYS A 1 264 ? 16.454 14.399 2.948 1.00 39.25 264 CYS A CA 1
ATOM 2052 C C . CYS A 1 264 ? 15.906 14.126 4.355 1.00 39.25 264 CYS A C 1
ATOM 2054 O O . CYS A 1 264 ? 16.679 13.694 5.215 1.00 39.25 264 CYS A O 1
ATOM 2056 N N . PRO A 1 265 ? 14.606 14.332 4.635 1.00 36.31 265 PRO A N 1
ATOM 2057 C CA . PRO A 1 265 ? 14.065 14.087 5.970 1.00 36.31 265 PRO A CA 1
ATOM 2058 C C . PRO A 1 265 ? 14.253 12.625 6.401 1.00 36.31 265 PRO A C 1
ATOM 2060 O O . PRO A 1 265 ? 14.197 12.303 7.584 1.00 36.31 265 PRO A O 1
ATOM 2063 N N . SER A 1 266 ? 14.460 11.708 5.450 1.00 40.81 266 SER A N 1
ATOM 2064 C CA . SER A 1 266 ? 14.857 10.324 5.713 1.00 40.81 266 SER A CA 1
ATOM 2065 C C . SER A 1 266 ? 16.346 10.166 6.051 1.00 40.81 266 SER A C 1
ATOM 2067 O O . SER A 1 266 ? 16.660 9.292 6.845 1.00 40.81 266 SER A O 1
ATOM 2069 N N . ALA A 1 267 ? 17.260 11.006 5.551 1.00 40.81 267 ALA A N 1
ATOM 2070 C CA . ALA A 1 267 ? 18.691 10.951 5.880 1.00 40.81 267 ALA A CA 1
ATOM 2071 C C . ALA A 1 267 ? 18.987 11.407 7.320 1.00 40.81 267 ALA A C 1
ATOM 2073 O O . ALA A 1 267 ? 19.786 10.773 8.003 1.00 40.81 267 ALA A O 1
ATOM 2074 N N . GLU A 1 268 ? 18.297 12.438 7.822 1.00 40.91 268 GLU A N 1
ATOM 2075 C CA . GLU A 1 268 ? 18.351 12.817 9.247 1.00 40.91 268 GLU A CA 1
ATOM 2076 C C . GLU A 1 268 ? 17.831 11.700 10.158 1.00 40.91 268 GLU A C 1
ATOM 2078 O O . GLU A 1 268 ? 18.404 11.434 11.213 1.00 40.91 268 GLU A O 1
ATOM 2083 N N . ARG A 1 269 ? 16.785 10.992 9.717 1.00 47.72 269 ARG A N 1
ATOM 2084 C CA . ARG A 1 269 ? 16.195 9.859 10.445 1.00 47.72 269 ARG A CA 1
ATOM 2085 C C . ARG A 1 269 ? 17.028 8.580 10.363 1.00 47.72 269 ARG A C 1
ATOM 2087 O O . ARG A 1 269 ? 17.070 7.837 11.333 1.00 47.72 269 ARG A O 1
ATOM 2094 N N . LEU A 1 270 ? 17.734 8.351 9.256 1.00 44.06 270 LEU A N 1
ATOM 2095 C CA . LEU A 1 270 ? 18.734 7.286 9.107 1.00 44.06 270 LEU A CA 1
ATOM 2096 C C . LEU A 1 270 ? 19.998 7.563 9.931 1.00 44.06 270 LEU A C 1
ATOM 2098 O O . LEU A 1 270 ? 20.684 6.629 10.335 1.00 44.06 270 LEU A O 1
ATOM 2102 N N . ALA A 1 271 ? 20.297 8.840 10.185 1.00 42.91 271 ALA A N 1
ATOM 2103 C CA . ALA A 1 271 ? 21.405 9.273 11.024 1.00 42.91 271 ALA A CA 1
ATOM 2104 C C . ALA A 1 271 ? 21.113 9.192 12.536 1.00 42.91 271 ALA A C 1
ATOM 2106 O O . ALA A 1 271 ? 22.052 9.249 13.334 1.00 42.91 271 ALA A O 1
ATOM 2107 N N . ALA A 1 272 ? 19.849 9.030 12.946 1.00 40.84 272 ALA A N 1
ATOM 2108 C CA . ALA A 1 272 ? 19.480 8.862 14.349 1.00 40.84 272 ALA A CA 1
ATOM 2109 C C . ALA A 1 272 ? 20.058 7.550 14.915 1.00 40.84 272 ALA A C 1
ATOM 2111 O O . ALA A 1 272 ? 19.791 6.462 14.413 1.00 40.84 272 ALA A O 1
ATOM 2112 N N . GLY A 1 273 ? 20.884 7.660 15.960 1.00 47.12 273 GLY A N 1
ATOM 2113 C CA . GLY A 1 273 ? 21.606 6.529 16.560 1.00 47.12 273 GLY A CA 1
ATOM 2114 C C . GLY A 1 273 ? 22.978 6.235 15.937 1.00 47.12 273 GLY A C 1
ATOM 2115 O O . GLY A 1 273 ? 23.679 5.340 16.409 1.00 47.12 273 GLY A O 1
ATOM 2116 N N . LEU A 1 274 ? 23.400 6.990 14.914 1.00 55.06 274 LEU A N 1
ATOM 2117 C CA . LEU A 1 274 ? 24.765 6.930 14.389 1.00 55.06 274 LEU A CA 1
ATOM 2118 C C . LEU A 1 274 ? 25.704 7.815 15.210 1.00 55.06 274 LEU A C 1
ATOM 2120 O O . LEU A 1 274 ? 25.320 8.870 15.711 1.00 55.06 274 LEU A O 1
ATOM 2124 N N . SER A 1 275 ? 26.974 7.418 15.311 1.00 55.91 275 SER A N 1
ATOM 2125 C CA . SER A 1 275 ? 27.993 8.313 15.860 1.00 55.91 275 SER A CA 1
ATOM 2126 C C . SER A 1 275 ? 28.145 9.549 14.969 1.00 55.91 275 SER A C 1
ATOM 2128 O O . SER A 1 275 ? 27.967 9.476 13.749 1.00 55.91 275 SER A O 1
ATOM 2130 N N . ALA A 1 276 ? 28.519 10.686 15.563 1.00 56.25 276 ALA A N 1
ATOM 2131 C CA . ALA A 1 276 ? 28.667 11.964 14.857 1.00 56.25 276 ALA A CA 1
ATOM 2132 C C . ALA A 1 276 ? 29.554 11.870 13.594 1.00 56.25 276 ALA A C 1
ATOM 2134 O O . ALA A 1 276 ? 29.320 12.566 12.609 1.00 56.25 276 ALA A O 1
ATOM 2135 N N . ALA A 1 277 ? 30.521 10.945 13.590 1.00 57.91 277 ALA A N 1
ATOM 2136 C CA . ALA A 1 277 ? 31.412 10.668 12.464 1.00 57.91 277 ALA A CA 1
ATOM 2137 C C . ALA A 1 277 ? 30.717 10.074 11.218 1.00 57.91 277 ALA A C 1
ATOM 2139 O O . ALA A 1 277 ? 31.291 10.117 10.133 1.00 57.91 277 ALA A O 1
ATOM 2140 N N . VAL A 1 278 ? 29.518 9.499 11.358 1.00 58.84 278 VAL A N 1
ATOM 2141 C CA . VAL A 1 278 ? 28.736 8.890 10.262 1.00 58.84 278 VAL A CA 1
ATOM 2142 C C . VAL A 1 278 ? 27.446 9.668 9.993 1.00 58.84 278 VAL A C 1
ATOM 2144 O O . VAL A 1 278 ? 26.996 9.728 8.853 1.00 58.84 278 VAL A O 1
ATOM 2147 N N . ALA A 1 279 ? 26.878 10.315 11.012 1.00 58.09 279 ALA A N 1
ATOM 2148 C CA . ALA A 1 279 ? 25.669 11.120 10.870 1.00 58.09 279 ALA A CA 1
ATOM 2149 C C . ALA A 1 279 ? 25.855 12.295 9.891 1.00 58.09 279 ALA A C 1
ATOM 2151 O O . ALA A 1 279 ? 25.044 12.479 8.984 1.00 58.09 279 ALA A O 1
ATOM 2152 N N . LEU A 1 280 ? 26.952 13.050 10.030 1.00 56.78 280 LEU A N 1
ATOM 2153 C CA . LEU A 1 280 ? 27.177 14.266 9.246 1.00 56.78 280 LEU A CA 1
ATOM 2154 C C . LEU A 1 280 ? 27.276 13.993 7.731 1.00 56.78 280 LEU A C 1
ATOM 2156 O O . LEU A 1 280 ? 26.608 14.684 6.962 1.00 56.78 280 LEU A O 1
ATOM 2160 N N . PRO A 1 281 ? 28.030 12.985 7.254 1.00 59.09 281 PRO A N 1
ATOM 2161 C CA . PRO A 1 281 ? 28.093 12.737 5.821 1.00 59.09 281 PRO A CA 1
ATOM 2162 C C . PRO A 1 281 ? 26.818 12.141 5.215 1.00 59.09 281 PRO A C 1
ATOM 2164 O O . PRO A 1 281 ? 26.491 12.457 4.073 1.00 59.09 281 PRO A O 1
ATOM 2167 N N . VAL A 1 282 ? 26.084 11.318 5.974 1.00 60.56 282 VAL A N 1
ATOM 2168 C CA . VAL A 1 282 ? 24.786 10.758 5.553 1.00 60.56 282 VAL A CA 1
ATOM 2169 C C . VAL A 1 282 ? 23.743 11.866 5.391 1.00 60.56 282 VAL A C 1
ATOM 2171 O O . VAL A 1 282 ? 22.979 11.846 4.431 1.00 60.56 282 VAL A O 1
ATOM 2174 N N . GLN A 1 283 ? 23.756 12.872 6.269 1.00 59.69 283 GLN A N 1
ATOM 2175 C CA . GLN A 1 283 ? 22.890 14.052 6.163 1.00 59.69 283 GLN A CA 1
ATOM 2176 C C . GLN A 1 283 ? 23.249 14.961 4.978 1.00 59.69 283 GLN A C 1
ATOM 2178 O O . GLN A 1 283 ? 22.381 15.634 4.429 1.00 59.69 283 GLN A O 1
ATOM 2183 N N . GLN A 1 284 ? 24.520 14.987 4.569 1.00 60.25 284 GLN A N 1
ATOM 2184 C CA . GLN A 1 284 ? 25.016 15.879 3.515 1.00 60.25 284 GLN A CA 1
ATOM 2185 C C . GLN A 1 284 ? 24.904 15.310 2.098 1.00 60.25 284 GLN A C 1
ATOM 2187 O O . GLN A 1 284 ? 25.010 16.066 1.132 1.00 60.25 284 GLN A O 1
ATOM 2192 N N . SER A 1 285 ? 24.749 13.993 1.941 1.00 65.38 285 SER A N 1
ATOM 2193 C CA . SER A 1 285 ? 24.711 13.361 0.625 1.00 65.38 285 SER A CA 1
ATOM 2194 C C . SER A 1 285 ? 23.876 12.087 0.631 1.00 65.38 285 SER A C 1
ATOM 2196 O O . SER A 1 285 ? 24.151 11.140 1.367 1.00 65.38 285 SER A O 1
ATOM 2198 N N . GLN A 1 286 ? 22.908 12.009 -0.280 1.00 69.06 286 GLN A N 1
ATOM 2199 C CA . GLN A 1 286 ? 22.132 10.789 -0.481 1.00 69.06 286 GLN A CA 1
ATOM 2200 C C . GLN A 1 286 ? 23.020 9.599 -0.882 1.00 69.06 286 GLN A C 1
ATOM 2202 O O . GLN A 1 286 ? 22.822 8.496 -0.378 1.00 69.06 286 GLN A O 1
ATOM 2207 N N . LEU A 1 287 ? 24.045 9.820 -1.717 1.00 71.94 287 LEU A N 1
ATOM 2208 C CA . LEU A 1 287 ? 25.006 8.779 -2.111 1.00 71.94 287 LEU A CA 1
ATOM 2209 C C . LEU A 1 287 ? 25.742 8.192 -0.901 1.00 71.94 287 LEU A C 1
ATOM 2211 O O . LEU A 1 287 ? 25.984 6.988 -0.846 1.00 71.94 287 LEU A O 1
ATOM 2215 N N . ALA A 1 288 ? 26.062 9.032 0.085 1.00 70.00 288 ALA A N 1
ATOM 2216 C CA . ALA A 1 288 ? 26.685 8.610 1.334 1.00 70.00 288 ALA A CA 1
ATOM 2217 C C . ALA A 1 288 ? 25.749 7.748 2.189 1.00 70.00 288 ALA A C 1
ATOM 2219 O O . ALA A 1 288 ? 26.165 6.704 2.692 1.00 70.00 288 ALA A O 1
ATOM 2220 N N . GLY A 1 289 ? 24.481 8.154 2.314 1.00 71.75 289 GLY A N 1
ATOM 2221 C CA . GLY A 1 289 ? 23.451 7.370 2.998 1.00 71.75 289 GLY A CA 1
ATOM 2222 C C . GLY A 1 289 ? 23.219 6.008 2.345 1.00 71.75 289 GLY A C 1
ATOM 2223 O O . GLY A 1 289 ? 23.209 4.987 3.030 1.00 71.75 289 GLY A O 1
ATOM 2224 N N . MET A 1 290 ? 23.120 5.977 1.014 1.00 76.31 290 MET A N 1
ATOM 2225 C CA . MET A 1 290 ? 22.956 4.745 0.236 1.00 76.31 290 MET A CA 1
ATOM 2226 C C . MET A 1 290 ? 24.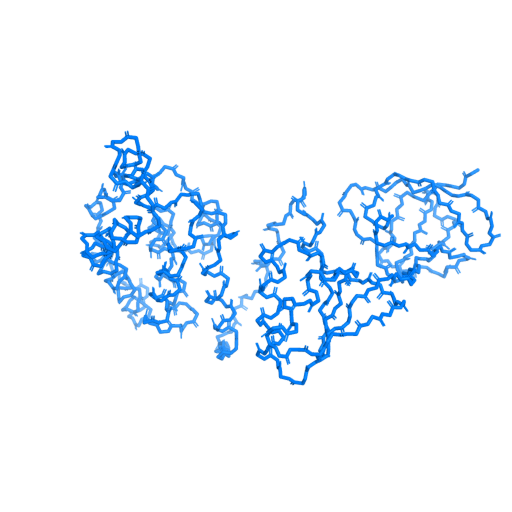157 3.807 0.391 1.00 76.31 290 MET A C 1
ATOM 2228 O O . MET A 1 290 ? 23.982 2.607 0.593 1.00 76.31 290 MET A O 1
ATOM 2232 N N . ALA A 1 291 ? 25.379 4.345 0.345 1.00 77.12 291 ALA A N 1
ATOM 2233 C CA . ALA A 1 291 ? 26.599 3.564 0.527 1.00 77.12 291 ALA A CA 1
ATOM 2234 C C . ALA A 1 291 ? 26.654 2.929 1.923 1.00 77.12 291 ALA A C 1
ATOM 2236 O O . ALA A 1 291 ? 26.933 1.738 2.059 1.00 77.12 291 ALA A O 1
ATOM 2237 N N . TRP A 1 292 ? 26.321 3.706 2.956 1.00 76.31 292 TRP A N 1
ATOM 2238 C CA . TRP A 1 292 ? 26.270 3.220 4.329 1.00 76.31 292 TRP A CA 1
ATOM 2239 C C . TRP A 1 292 ? 25.206 2.128 4.523 1.00 76.31 292 TRP A C 1
ATOM 2241 O O . TRP A 1 292 ? 25.499 1.087 5.117 1.00 76.31 292 TRP A O 1
ATOM 2251 N N . LEU A 1 293 ? 24.000 2.323 3.974 1.00 77.00 293 LEU A N 1
ATOM 2252 C CA . LEU A 1 293 ? 22.913 1.342 4.047 1.00 77.00 293 LEU A CA 1
ATOM 2253 C C . LEU A 1 293 ? 23.261 0.030 3.352 1.00 77.00 293 LEU A C 1
ATOM 2255 O O . LEU A 1 293 ? 23.027 -1.032 3.923 1.00 77.00 293 LEU A O 1
ATOM 2259 N N . GLY A 1 294 ? 23.859 0.094 2.161 1.00 81.06 294 GLY A N 1
ATOM 2260 C CA . GLY A 1 294 ? 24.270 -1.099 1.426 1.00 81.06 294 GLY A CA 1
ATOM 2261 C C . GLY A 1 294 ? 25.238 -1.968 2.232 1.00 81.06 294 GLY A C 1
ATOM 2262 O O . GLY A 1 294 ? 25.006 -3.167 2.391 1.00 81.06 294 GLY A O 1
ATOM 2263 N N . VAL A 1 295 ? 26.251 -1.349 2.850 1.00 81.75 295 VAL A N 1
ATOM 2264 C CA . VAL A 1 295 ? 27.195 -2.062 3.727 1.00 81.75 295 VAL A CA 1
ATOM 2265 C C . VAL A 1 295 ? 26.497 -2.607 4.976 1.00 81.75 295 VAL A C 1
ATOM 2267 O O . VAL A 1 295 ? 26.742 -3.747 5.375 1.00 81.75 295 VAL A O 1
ATOM 2270 N N . ARG A 1 296 ? 25.589 -1.834 5.585 1.00 79.44 296 ARG A N 1
ATOM 2271 C CA . ARG A 1 296 ? 24.849 -2.252 6.786 1.00 79.44 296 ARG A CA 1
ATOM 2272 C C . ARG A 1 296 ? 23.925 -3.444 6.523 1.00 79.44 296 ARG A C 1
ATOM 2274 O O . ARG A 1 296 ? 23.845 -4.333 7.367 1.00 79.44 296 ARG A O 1
ATOM 2281 N N . TRP A 1 297 ? 23.264 -3.470 5.369 1.00 80.25 297 TRP A N 1
ATOM 2282 C CA . TRP A 1 297 ? 22.373 -4.548 4.927 1.00 80.25 297 TRP A CA 1
ATOM 2283 C C . TRP A 1 297 ? 23.108 -5.705 4.236 1.00 80.25 297 TRP A C 1
ATOM 2285 O O . TRP A 1 297 ? 22.475 -6.680 3.825 1.00 80.25 297 TRP A O 1
ATOM 2295 N N . ARG A 1 298 ? 24.444 -5.623 4.130 1.00 82.69 298 ARG A N 1
ATOM 2296 C CA . ARG A 1 298 ? 25.306 -6.602 3.446 1.00 82.69 298 ARG A CA 1
ATOM 2297 C C . ARG A 1 298 ? 24.879 -6.867 1.995 1.00 82.69 298 ARG A C 1
ATOM 2299 O O . ARG A 1 298 ? 24.968 -7.998 1.524 1.00 82.69 298 ARG A O 1
ATOM 2306 N N . ILE A 1 299 ? 24.396 -5.837 1.307 1.00 83.62 299 ILE A N 1
ATOM 2307 C CA . ILE A 1 299 ? 23.972 -5.905 -0.095 1.00 83.62 299 ILE A CA 1
ATOM 2308 C C . ILE A 1 299 ? 25.161 -5.534 -0.971 1.00 83.62 299 ILE A C 1
ATOM 2310 O O . ILE A 1 299 ? 25.762 -4.484 -0.764 1.00 83.62 299 ILE A O 1
ATOM 2314 N N . ALA A 1 300 ? 25.498 -6.367 -1.954 1.00 86.94 300 ALA A N 1
ATOM 2315 C CA . ALA A 1 300 ? 26.698 -6.170 -2.758 1.00 86.94 300 ALA A CA 1
ATOM 2316 C C . ALA A 1 300 ? 26.678 -4.837 -3.531 1.00 86.94 300 ALA A C 1
ATOM 2318 O O . ALA A 1 300 ? 25.639 -4.387 -4.022 1.00 86.94 300 ALA A O 1
ATOM 2319 N N . LEU A 1 301 ? 27.857 -4.229 -3.709 1.00 85.19 301 LEU A N 1
ATOM 2320 C CA . LEU A 1 301 ? 28.019 -2.965 -4.437 1.00 85.19 301 LEU A CA 1
ATOM 2321 C C . LEU A 1 301 ? 27.326 -2.950 -5.820 1.00 85.19 301 LEU A C 1
ATOM 2323 O O . LEU A 1 301 ? 26.646 -1.963 -6.104 1.00 85.19 301 LEU A O 1
ATOM 2327 N N . PRO A 1 302 ? 27.438 -3.991 -6.677 1.00 87.00 302 PRO A N 1
ATOM 2328 C CA . PRO A 1 302 ? 26.760 -3.995 -7.975 1.00 87.00 302 PRO A CA 1
ATOM 2329 C C . PRO A 1 302 ? 25.231 -3.937 -7.867 1.00 87.00 302 PRO A C 1
ATOM 2331 O O . PRO A 1 302 ? 24.578 -3.290 -8.684 1.00 87.00 302 PRO A O 1
ATOM 2334 N N . GLU A 1 303 ? 24.652 -4.571 -6.846 1.00 84.88 303 GLU A N 1
ATOM 2335 C CA . GLU A 1 303 ? 23.203 -4.590 -6.630 1.00 84.88 303 GLU A CA 1
ATOM 2336 C C . GLU A 1 303 ? 22.704 -3.217 -6.168 1.00 84.88 303 GLU A C 1
ATOM 2338 O O . GLU A 1 303 ? 21.747 -2.678 -6.726 1.00 84.88 303 GLU A O 1
ATOM 2343 N N . MET A 1 304 ? 23.412 -2.598 -5.220 1.00 83.88 304 MET A N 1
ATOM 2344 C CA . MET A 1 304 ? 23.111 -1.240 -4.761 1.00 83.88 304 MET A CA 1
ATOM 2345 C C . MET A 1 304 ? 23.272 -0.200 -5.876 1.00 83.88 304 MET A C 1
ATOM 2347 O O . MET A 1 304 ? 22.440 0.697 -6.016 1.00 83.88 304 MET A O 1
ATOM 2351 N N . ALA A 1 305 ? 24.315 -0.335 -6.700 1.00 82.56 305 ALA A N 1
ATOM 2352 C CA . ALA A 1 305 ? 24.529 0.511 -7.870 1.00 82.56 305 ALA A CA 1
ATOM 2353 C C . ALA A 1 305 ? 23.397 0.369 -8.897 1.00 82.56 305 ALA A C 1
ATOM 2355 O O . ALA A 1 305 ? 22.952 1.366 -9.466 1.00 82.56 305 ALA A O 1
ATOM 2356 N N . SER A 1 306 ? 22.905 -0.855 -9.102 1.00 81.25 306 SER A N 1
ATOM 2357 C CA . SER A 1 306 ? 21.787 -1.128 -10.008 1.00 81.25 306 SER A CA 1
ATOM 2358 C C . SER A 1 306 ? 20.491 -0.494 -9.505 1.00 81.25 306 SER A C 1
ATOM 2360 O O . SER A 1 306 ? 19.801 0.168 -10.277 1.00 81.25 306 SER A O 1
ATOM 2362 N N . ALA A 1 307 ? 20.179 -0.616 -8.210 1.00 78.88 307 ALA A N 1
ATOM 2363 C CA . ALA A 1 307 ? 19.011 0.044 -7.623 1.00 78.88 307 ALA A CA 1
ATOM 2364 C C . ALA A 1 307 ? 19.087 1.575 -7.741 1.0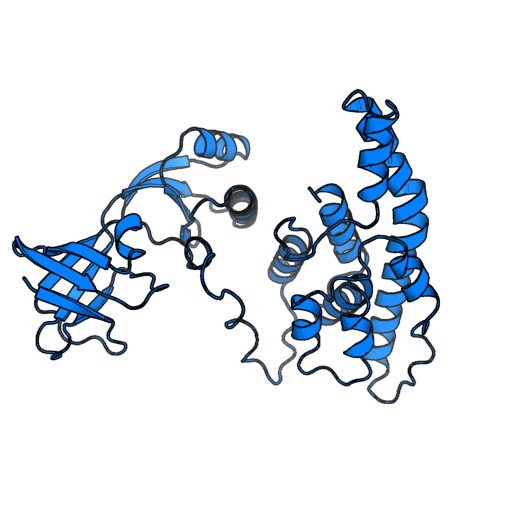0 78.88 307 ALA A C 1
ATOM 2366 O O . ALA A 1 307 ? 18.092 2.211 -8.082 1.00 78.88 307 ALA A O 1
ATOM 2367 N N . TRP A 1 308 ? 20.271 2.160 -7.533 1.00 78.00 308 TRP A N 1
ATOM 2368 C CA . TRP A 1 308 ? 20.495 3.596 -7.715 1.00 78.00 308 TRP A CA 1
ATOM 2369 C C . TRP A 1 308 ? 20.296 4.049 -9.169 1.00 78.00 308 TRP A C 1
ATOM 2371 O O . TRP A 1 308 ? 19.633 5.054 -9.421 1.00 78.00 308 TRP A O 1
ATOM 2381 N N . ALA A 1 309 ? 20.815 3.286 -10.133 1.00 77.62 309 ALA A N 1
ATOM 2382 C CA . ALA A 1 309 ? 20.631 3.576 -11.553 1.00 77.62 309 ALA A CA 1
ATOM 2383 C C . ALA A 1 309 ? 19.155 3.479 -11.977 1.00 77.62 309 ALA A C 1
ATOM 2385 O O . ALA A 1 309 ? 18.660 4.347 -12.693 1.00 77.62 309 ALA A O 1
ATOM 2386 N N . ILE A 1 310 ? 18.432 2.460 -11.495 1.00 76.50 310 ILE A N 1
ATOM 2387 C CA . ILE A 1 310 ? 16.998 2.281 -11.771 1.00 76.50 310 ILE A CA 1
ATOM 2388 C C . ILE A 1 310 ? 16.177 3.433 -11.185 1.00 76.50 310 ILE A C 1
ATOM 2390 O O . ILE A 1 310 ? 15.294 3.941 -11.872 1.00 76.50 310 ILE A O 1
ATOM 2394 N N . ALA A 1 311 ? 16.478 3.866 -9.956 1.00 71.88 311 ALA A N 1
ATOM 2395 C CA . ALA A 1 311 ? 15.815 5.017 -9.342 1.00 71.88 311 ALA A CA 1
ATOM 2396 C C . ALA A 1 311 ? 15.989 6.282 -10.194 1.00 71.88 311 ALA A C 1
ATOM 2398 O O . ALA A 1 311 ? 15.027 7.007 -10.426 1.00 71.88 311 ALA A O 1
ATOM 2399 N N . GLY A 1 312 ? 17.200 6.514 -10.710 1.00 68.25 312 GLY A N 1
ATOM 2400 C CA . GLY A 1 312 ? 17.490 7.657 -11.574 1.00 68.25 312 GLY A 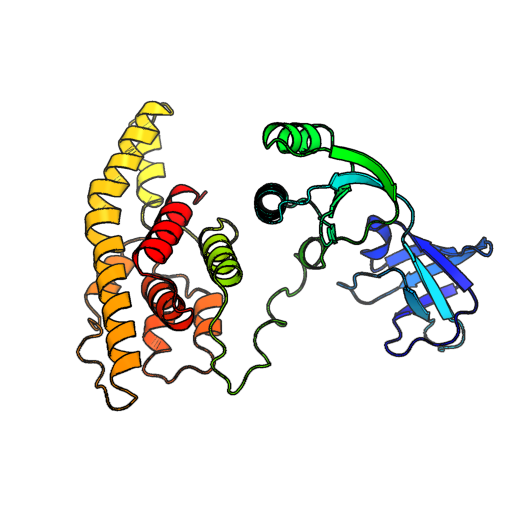CA 1
ATOM 2401 C C . GLY A 1 312 ? 16.777 7.622 -12.925 1.00 68.25 312 GLY A C 1
ATOM 2402 O O . GLY A 1 312 ? 16.322 8.653 -13.403 1.00 68.25 312 GLY A O 1
ATOM 2403 N N . LEU A 1 313 ? 16.639 6.437 -13.524 1.00 70.06 313 LEU A N 1
ATOM 2404 C CA . LEU A 1 313 ? 15.925 6.245 -14.791 1.00 70.06 313 LEU A CA 1
ATOM 2405 C C . LEU A 1 313 ? 14.400 6.359 -14.668 1.00 70.06 313 LEU A C 1
ATOM 2407 O O . LEU A 1 313 ? 13.728 6.581 -15.669 1.00 70.06 313 LEU A O 1
ATOM 2411 N N . ARG A 1 314 ? 13.856 6.144 -13.466 1.00 64.94 314 ARG A N 1
ATOM 2412 C CA . ARG A 1 314 ? 12.414 6.189 -13.171 1.00 64.94 314 ARG A CA 1
ATOM 2413 C C . ARG A 1 314 ? 11.990 7.463 -12.446 1.00 64.94 314 ARG A C 1
ATOM 2415 O O . ARG A 1 314 ? 10.840 7.550 -12.019 1.00 64.94 314 ARG A O 1
ATOM 2422 N N . ALA A 1 315 ? 12.913 8.402 -12.261 1.00 59.75 315 ALA A N 1
ATOM 2423 C CA . ALA A 1 315 ? 12.588 9.698 -11.700 1.00 59.75 315 ALA A CA 1
ATOM 2424 C C . ALA A 1 315 ? 11.596 10.416 -12.639 1.00 59.75 315 ALA A C 1
ATOM 2426 O O . ALA A 1 315 ? 11.802 10.366 -13.855 1.00 59.75 315 ALA A O 1
ATOM 2427 N N . PRO A 1 316 ? 10.516 11.001 -12.092 1.00 45.31 316 PRO A N 1
ATOM 2428 C CA . PRO A 1 316 ? 9.523 11.733 -12.871 1.00 45.31 316 PRO A CA 1
ATOM 2429 C C . PRO A 1 316 ? 10.099 13.001 -13.507 1.00 45.31 316 PRO A C 1
ATOM 2431 O O . PRO A 1 316 ? 11.044 13.587 -12.921 1.00 45.31 316 PRO A O 1
#

pLDDT: mean 73.98, std 20.77, range [24.56, 97.62]

InterPro domains:
  IPR004029 UreE urease accessory, N-terminal [PF02814] (9-62)
  IPR004029 UreE urease accessory, N-terminal [SM00988] (1-64)
  IPR007864 Urease accessory protein UreE, C-terminal domain [PF05194] (72-141)
  IPR012406 Urease accessory protein UreE [MF_00822] (2-139)
  IPR012406 Urease accessory protein UreE [cd00571] (8-132)
  IPR036118 UreE urease accessory, N-terminal domain superfamily [SSF69287] (1-70)
  IPR038277 UreF domain superfamily [G3DSA:1.10.4190.10] (160-309)